Protein AF-H0EIE1-F1 (afdb_monomer_lite)

Organism: Glarea lozoyensis (strain ATCC 74030 / MF5533) (NCBI:txid1104152)

pLDDT: mean 79.5, std 19.17, range [31.27, 96.81]

Secondary structure (DSSP, 8-state):
------------PPP-----------------------PPPPBPPPSS-GGG---PPPP--SSEEETTTTEEESS----TTTTPPPPS----HHHH-BB-GGGGSTTPPBPHHHHTT--S-GGG-SSBBS---TT----TTB-TTSPBPBSS--TT--TT-BSSS---------PPP-TTHHHHHHHHHHTTS------

Radius of gyration: 30.92 Å; chains: 1; bounding box: 109×60×44 Å

Sequence (199 aa):
MSDNETPPQNVEATSTEVALTGGEVAPPAERKMKKIIRKKKRPARPQIDPSMMKSEPPPQTGTIFNIWYNKWSGGDREDKYLSKTAAAGRCNVALDTGYTKADKVPGSYFCLFFARGICPKGQECEYLHRLPGIHDHFNPNIDVFGRDKHSDYRDDMGGVGSFMRQNRTIYVGRIHVTDDIEEVVARHFAEWGQVERSK

InterPro domains:
  IPR000571 Zinc finger, CCCH-type [PS50103] (106-132)
  IPR012677 Nucleotide-binding alpha-beta plait domain superfamily [G3DSA:3.30.70.330] (149-199)
  IPR032297 Torus domain [PF16131] (40-147)
  IPR036855 Zinc finger, CCCH-type superfamily [SSF90229] (109-130)
  IPR039171 Pre-mRNA-splicing factor Cwc2/Slt11 [PTHR14089] (40-197)

Structure (mmCIF, N/CA/C/O backbone):
data_AF-H0EIE1-F1
#
_entry.id   AF-H0EIE1-F1
#
loop_
_atom_site.group_PDB
_atom_site.id
_atom_site.type_symbol
_atom_site.label_atom_id
_atom_site.label_alt_id
_atom_site.label_comp_id
_atom_site.label_asym_id
_atom_site.label_entity_id
_atom_site.label_seq_id
_atom_site.pdbx_PDB_ins_code
_atom_site.Cartn_x
_atom_site.Cartn_y
_atom_site.Cartn_z
_atom_site.occupancy
_atom_site.B_iso_or_equiv
_atom_site.auth_seq_id
_atom_site.auth_comp_id
_atom_site.auth_asym_id
_atom_site.auth_atom_id
_atom_site.pdbx_PDB_model_num
ATOM 1 N N . MET A 1 1 ? -75.290 24.003 -23.944 1.00 40.34 1 MET A N 1
ATOM 2 C CA . MET A 1 1 ? -76.291 23.245 -24.719 1.00 40.34 1 MET A CA 1
ATOM 3 C C . MET A 1 1 ? -75.624 21.935 -25.096 1.00 40.34 1 MET A C 1
ATOM 5 O O . MET A 1 1 ? -74.691 21.984 -25.876 1.00 40.34 1 MET A O 1
ATOM 9 N N . SER A 1 2 ? -75.920 20.768 -24.556 1.00 41.34 2 SER A N 1
ATOM 10 C CA . SER A 1 2 ? -76.814 20.335 -23.488 1.00 41.34 2 SER A CA 1
ATOM 11 C C . SER A 1 2 ? -76.291 18.956 -23.070 1.00 41.34 2 SER A C 1
ATOM 13 O O . SER A 1 2 ? -75.749 18.233 -23.907 1.00 41.34 2 SER A O 1
ATOM 15 N N . ASP A 1 3 ? -76.420 18.639 -21.791 1.00 35.75 3 ASP A N 1
ATOM 16 C CA . ASP A 1 3 ? -76.080 17.354 -21.182 1.00 35.75 3 ASP A CA 1
ATOM 17 C C . ASP A 1 3 ? -76.900 16.185 -21.756 1.00 35.75 3 ASP A C 1
ATOM 19 O O . ASP A 1 3 ? -78.024 16.387 -22.219 1.00 35.75 3 ASP A O 1
ATOM 23 N N . ASN A 1 4 ? -76.370 14.958 -21.658 1.00 39.12 4 ASN A N 1
ATOM 24 C CA . ASN A 1 4 ? -77.206 13.762 -21.505 1.00 39.12 4 ASN A CA 1
ATOM 25 C C . ASN A 1 4 ? -76.471 12.640 -20.726 1.00 39.12 4 ASN A C 1
ATOM 27 O O . ASN A 1 4 ? -75.605 11.954 -21.265 1.00 39.12 4 ASN A O 1
ATOM 31 N N . GLU A 1 5 ? -76.763 12.581 -19.421 1.00 38.25 5 GLU A N 1
ATOM 32 C CA . GLU A 1 5 ? -77.062 11.426 -18.537 1.00 38.25 5 GLU A CA 1
ATOM 33 C C . GLU A 1 5 ? -76.683 9.980 -18.981 1.00 38.25 5 GLU A C 1
ATOM 35 O O . GLU A 1 5 ? -77.112 9.520 -20.032 1.00 38.25 5 GLU A O 1
ATOM 40 N N . THR A 1 6 ? -75.766 9.285 -18.263 1.00 41.25 6 THR A N 1
ATOM 41 C CA . THR A 1 6 ? -75.910 8.247 -17.171 1.00 41.25 6 THR A CA 1
ATOM 42 C C . THR A 1 6 ? -75.768 6.776 -17.667 1.00 41.25 6 THR A C 1
ATOM 44 O O . THR A 1 6 ? -75.891 6.547 -18.863 1.00 41.25 6 THR A O 1
ATOM 47 N N . PRO A 1 7 ? -75.593 5.725 -16.815 1.00 45.44 7 PRO A N 1
ATOM 48 C CA . PRO A 1 7 ? -74.625 5.473 -15.725 1.00 45.44 7 PRO A CA 1
ATOM 49 C C . PRO A 1 7 ? -73.997 4.020 -15.834 1.00 45.44 7 PRO A C 1
ATOM 51 O O . PRO A 1 7 ? -73.698 3.635 -16.957 1.00 45.44 7 PRO A O 1
ATOM 54 N N . PRO A 1 8 ? -73.666 3.221 -14.774 1.00 49.56 8 PRO A N 1
ATOM 55 C CA . PRO A 1 8 ? -72.353 2.559 -14.600 1.00 49.56 8 PRO A CA 1
ATOM 56 C C . PRO A 1 8 ? -72.404 1.000 -14.633 1.00 49.56 8 PRO A C 1
ATOM 58 O O . PRO A 1 8 ? -73.415 0.448 -15.046 1.00 49.56 8 PRO A O 1
ATOM 61 N N . GLN A 1 9 ? -71.370 0.326 -14.073 1.00 31.27 9 GLN A N 1
ATOM 62 C CA . GLN A 1 9 ? -71.249 -1.115 -13.691 1.00 31.27 9 GLN A CA 1
ATOM 63 C C . GLN A 1 9 ? -70.490 -1.999 -14.698 1.00 31.27 9 GLN A C 1
ATOM 65 O O . GLN A 1 9 ? -70.536 -1.751 -15.891 1.00 31.27 9 GLN A O 1
ATOM 70 N N . ASN A 1 10 ? -69.805 -3.087 -14.344 1.00 32.69 10 ASN A N 1
ATOM 71 C CA . ASN A 1 10 ? -69.199 -3.644 -13.128 1.00 32.69 10 ASN A CA 1
ATOM 72 C C . ASN A 1 10 ? -68.333 -4.818 -13.642 1.00 32.69 10 ASN A C 1
ATOM 74 O O . ASN A 1 10 ? -68.614 -5.391 -14.692 1.00 32.69 10 ASN A O 1
ATOM 78 N N . VAL A 1 11 ? -67.276 -5.142 -12.911 1.00 38.34 11 VAL A N 1
ATOM 79 C CA . VAL A 1 11 ? -66.347 -6.254 -13.143 1.00 38.34 11 VAL A CA 1
ATOM 80 C C . VAL A 1 11 ? -67.036 -7.622 -13.207 1.00 38.34 11 VAL A C 1
ATOM 82 O O . VAL A 1 11 ? -67.889 -7.912 -12.374 1.00 38.34 11 VAL A O 1
ATOM 85 N N . GLU A 1 12 ? -66.561 -8.505 -14.091 1.00 32.19 12 GLU A N 1
ATOM 86 C CA . GLU A 1 12 ? -66.686 -9.951 -13.888 1.00 32.19 12 GLU A CA 1
ATOM 87 C C . GLU A 1 12 ? -65.496 -10.710 -14.488 1.00 32.19 12 GLU A C 1
ATOM 89 O O . GLU A 1 12 ? -65.069 -10.488 -15.622 1.00 32.19 12 GLU A O 1
ATOM 94 N N . ALA A 1 13 ? -64.916 -11.560 -13.643 1.00 31.67 13 ALA A N 1
ATOM 95 C CA . ALA A 1 13 ? -63.731 -12.357 -13.884 1.00 31.67 13 ALA A CA 1
ATOM 96 C C . ALA A 1 13 ? -64.104 -13.665 -14.590 1.00 31.67 13 ALA A C 1
ATOM 98 O O . ALA A 1 13 ? -65.028 -14.361 -14.175 1.00 31.67 13 ALA A O 1
ATOM 99 N N . THR A 1 14 ? -63.354 -14.028 -15.629 1.00 32.41 14 THR A N 1
ATOM 100 C CA . THR A 1 14 ? -63.484 -15.329 -16.289 1.00 32.41 14 THR A CA 1
ATOM 101 C C . THR A 1 14 ? -62.720 -16.392 -15.505 1.00 32.41 14 THR A C 1
ATOM 103 O O . THR A 1 14 ? -61.518 -16.280 -15.260 1.00 32.41 14 THR A O 1
ATOM 106 N N . SER A 1 15 ? -63.460 -17.420 -15.111 1.00 36.19 15 SER A N 1
ATOM 107 C CA . SER A 1 15 ? -63.026 -18.665 -14.495 1.00 36.19 15 SER A CA 1
ATOM 108 C C . SER A 1 15 ? -62.298 -19.575 -15.488 1.00 36.19 15 SER A C 1
ATOM 110 O O . SER A 1 15 ? -62.739 -19.759 -16.618 1.00 36.19 15 SER A O 1
ATOM 112 N N . THR A 1 16 ? -61.237 -20.235 -15.025 1.00 34.25 16 THR A N 1
ATOM 113 C CA . THR A 1 16 ? -60.834 -21.548 -15.552 1.00 34.25 16 THR A CA 1
ATOM 114 C C . THR A 1 16 ? -60.253 -22.372 -14.414 1.00 34.25 16 THR A C 1
ATOM 116 O O . THR A 1 16 ? -59.272 -21.992 -13.777 1.00 34.25 16 THR A O 1
ATOM 119 N N . GLU A 1 17 ? -60.930 -23.479 -14.149 1.00 36.59 17 GLU A N 1
ATOM 120 C CA . GLU A 1 17 ? -60.625 -24.496 -13.154 1.00 36.59 17 GLU A CA 1
ATOM 121 C C . GLU A 1 17 ? -59.437 -25.354 -13.612 1.00 36.59 17 GLU A C 1
ATOM 123 O O . GLU A 1 17 ? -59.338 -25.703 -14.789 1.00 36.59 17 GLU A O 1
ATOM 128 N N . VAL A 1 18 ? -58.561 -25.750 -12.683 1.00 37.75 18 VAL A N 1
ATOM 129 C CA . VAL A 1 18 ? -57.625 -26.866 -12.889 1.00 37.75 18 VAL A CA 1
ATOM 130 C C . VAL A 1 18 ? -57.647 -27.770 -11.660 1.00 37.75 18 VAL A C 1
ATOM 132 O O . VAL A 1 18 ? -57.611 -27.317 -10.517 1.00 37.75 18 VAL A O 1
ATOM 135 N N . ALA A 1 19 ? -57.757 -29.060 -11.963 1.00 33.03 19 ALA A N 1
ATOM 136 C CA . ALA A 1 19 ? -58.061 -30.189 -11.104 1.00 33.03 19 ALA A CA 1
ATOM 137 C C . ALA A 1 19 ? -57.124 -30.394 -9.901 1.00 33.03 19 ALA A C 1
ATOM 139 O O . ALA A 1 19 ? -55.901 -30.290 -9.991 1.00 33.03 19 ALA A O 1
ATOM 140 N N . LEU A 1 20 ? -57.741 -30.805 -8.791 1.00 39.28 20 LEU A N 1
ATOM 141 C CA . LEU A 1 20 ? -57.106 -31.369 -7.605 1.00 39.28 20 LEU A CA 1
ATOM 142 C C . LEU A 1 20 ? -56.607 -32.791 -7.904 1.00 39.28 20 LEU A C 1
ATOM 144 O O . LEU A 1 20 ? -57.408 -33.714 -8.044 1.00 39.28 20 LEU A O 1
ATOM 148 N N . THR A 1 21 ? -55.291 -32.991 -7.923 1.00 36.19 21 THR A N 1
ATOM 149 C CA . THR A 1 21 ? -54.682 -34.315 -7.728 1.00 36.19 21 THR A CA 1
ATOM 150 C C . THR A 1 21 ? -53.935 -34.314 -6.403 1.00 36.19 21 THR A C 1
ATOM 152 O O . THR A 1 21 ? -52.969 -33.570 -6.228 1.00 36.19 21 THR A O 1
ATOM 155 N N . GLY A 1 22 ? -54.419 -35.124 -5.460 1.00 45.03 22 GLY A N 1
ATOM 156 C CA . GLY A 1 22 ? -53.818 -35.307 -4.145 1.00 45.03 22 GLY A CA 1
ATOM 157 C C . GLY A 1 22 ? -52.426 -35.925 -4.244 1.00 45.03 22 GLY A C 1
ATOM 158 O O . GLY A 1 22 ? -52.265 -37.026 -4.765 1.00 45.03 22 GLY A O 1
ATOM 159 N N . GLY A 1 23 ? -51.438 -35.206 -3.720 1.00 38.12 23 GLY A N 1
ATOM 160 C CA . GLY A 1 23 ? -50.114 -35.717 -3.390 1.00 38.12 23 GLY A CA 1
ATOM 161 C C . GLY A 1 23 ? -49.851 -35.433 -1.916 1.00 38.12 23 GLY A C 1
ATOM 162 O O . GLY A 1 23 ? -50.017 -34.301 -1.463 1.00 38.12 23 GLY A O 1
ATOM 163 N N . GLU A 1 24 ? -49.506 -36.475 -1.167 1.00 38.22 24 GLU A N 1
ATOM 164 C CA . GLU A 1 24 ? -49.200 -36.424 0.260 1.00 38.22 24 GLU A CA 1
ATOM 165 C C . GLU A 1 24 ? -48.124 -35.369 0.556 1.00 38.22 24 GLU A C 1
ATOM 167 O O . GLU A 1 24 ? -46.998 -35.425 0.057 1.00 38.22 24 GLU A O 1
ATOM 172 N N . VAL A 1 25 ? -48.480 -34.380 1.376 1.00 41.97 25 VAL A N 1
ATOM 173 C CA . VAL A 1 25 ? -47.565 -33.322 1.804 1.00 41.97 25 VAL A CA 1
ATOM 174 C C . VAL A 1 25 ? -46.716 -33.869 2.948 1.00 41.97 25 VAL A C 1
ATOM 176 O O . VAL A 1 25 ? -47.166 -33.953 4.090 1.00 41.97 25 VAL A O 1
ATOM 179 N N . ALA A 1 26 ? -45.474 -34.245 2.641 1.00 55.09 26 ALA A N 1
ATOM 180 C CA . ALA A 1 26 ? -44.456 -34.485 3.657 1.00 55.09 26 ALA A CA 1
ATOM 181 C C . ALA A 1 26 ? -44.292 -33.225 4.538 1.00 55.09 26 ALA A C 1
ATOM 183 O O . ALA A 1 26 ? -44.300 -32.107 4.009 1.00 55.09 26 ALA A O 1
ATOM 184 N N . PRO A 1 27 ? -44.136 -33.361 5.869 1.00 55.69 27 PRO A N 1
ATOM 185 C CA . PRO A 1 27 ? -44.023 -32.208 6.753 1.00 55.69 27 PRO A CA 1
ATOM 186 C C . PRO A 1 27 ? -42.770 -31.390 6.396 1.00 55.69 27 PRO A C 1
ATOM 188 O O . PRO A 1 27 ? -41.726 -31.968 6.072 1.00 55.69 27 PRO A O 1
ATOM 191 N N . PRO A 1 28 ? -42.835 -30.046 6.441 1.00 53.16 28 PRO A N 1
ATOM 192 C CA . PRO A 1 28 ? -41.701 -29.210 6.088 1.00 53.16 28 PRO A CA 1
ATOM 193 C C . PRO A 1 28 ? -40.578 -29.453 7.095 1.00 53.16 28 PRO A C 1
ATOM 195 O O . PRO A 1 28 ? -40.710 -29.159 8.282 1.00 53.16 28 PRO A O 1
ATOM 198 N N . ALA A 1 29 ? -39.461 -30.003 6.615 1.00 59.91 29 ALA A N 1
ATOM 199 C CA . ALA A 1 29 ? -38.258 -30.171 7.412 1.00 59.91 29 ALA A CA 1
ATOM 200 C C . ALA A 1 29 ? -37.835 -28.806 7.976 1.00 59.91 29 ALA A C 1
ATOM 202 O O . ALA A 1 29 ? -37.458 -27.898 7.229 1.00 59.91 29 ALA A O 1
ATOM 203 N N . GLU A 1 30 ? -37.917 -28.662 9.298 1.00 60.66 30 GLU A N 1
ATOM 204 C CA . GLU A 1 30 ? -37.510 -27.462 10.018 1.00 60.66 30 GLU A CA 1
ATOM 205 C C . GLU A 1 30 ? -36.058 -27.123 9.667 1.00 60.66 30 GLU A C 1
ATOM 207 O O . GLU A 1 30 ? -35.102 -27.783 10.091 1.00 60.66 30 GLU A O 1
ATOM 212 N N . ARG A 1 31 ? -35.876 -26.071 8.864 1.00 65.69 31 ARG A N 1
ATOM 213 C CA . ARG A 1 31 ? -34.558 -25.516 8.567 1.00 65.69 31 ARG A CA 1
ATOM 214 C C . ARG A 1 31 ? -34.008 -24.937 9.861 1.00 65.69 31 ARG A C 1
ATOM 216 O O . ARG A 1 31 ? -34.288 -23.794 10.212 1.00 65.69 31 ARG A O 1
ATOM 223 N N . LYS A 1 32 ? -33.211 -25.731 10.577 1.00 55.47 32 LYS A N 1
ATOM 224 C CA . LYS A 1 32 ? -32.463 -25.289 11.757 1.00 55.47 32 LYS A CA 1
ATOM 225 C C . LYS A 1 32 ? -31.515 -24.170 11.331 1.00 55.47 32 LYS A C 1
ATOM 227 O O . LYS A 1 32 ? -30.402 -24.422 10.869 1.00 55.47 32 LYS A O 1
ATOM 232 N N . MET A 1 33 ? -31.967 -22.925 11.473 1.00 62.31 33 MET A N 1
ATOM 233 C CA . MET A 1 33 ? -31.140 -21.736 11.322 1.00 62.31 33 MET A CA 1
ATOM 234 C C . MET A 1 33 ? -30.103 -21.769 12.442 1.00 62.31 33 MET A C 1
ATOM 236 O O . MET A 1 33 ? -30.347 -21.315 13.560 1.00 62.31 33 MET A O 1
ATOM 240 N N . LYS A 1 34 ? -28.939 -22.365 12.169 1.00 62.34 34 LYS A N 1
ATOM 241 C CA . LYS A 1 34 ? -27.787 -22.271 13.063 1.00 62.34 34 LYS A CA 1
ATOM 242 C C . LYS A 1 34 ? -27.476 -20.784 13.188 1.00 62.34 34 LYS A C 1
ATOM 244 O O . LYS A 1 34 ? -27.056 -20.164 12.213 1.00 62.34 34 LYS A O 1
ATOM 249 N N . LYS A 1 35 ? -27.731 -20.200 14.365 1.00 52.22 35 LYS A N 1
ATOM 250 C CA . LYS A 1 35 ? -27.332 -18.823 14.669 1.00 52.22 35 LYS A CA 1
ATOM 251 C C . LYS A 1 35 ? -25.846 -18.712 14.345 1.00 52.22 35 LYS A C 1
ATOM 253 O O . LYS A 1 35 ? -25.025 -19.363 14.988 1.00 52.22 35 LYS A O 1
ATOM 258 N N . ILE A 1 36 ? -25.512 -17.930 13.321 1.00 63.28 36 ILE A N 1
ATOM 259 C CA . ILE A 1 36 ? -24.128 -17.629 12.970 1.00 63.28 36 ILE A CA 1
ATOM 260 C C . ILE A 1 36 ? -23.603 -16.769 14.116 1.00 63.28 36 ILE A C 1
ATOM 262 O O . ILE A 1 36 ? -23.827 -15.561 14.166 1.00 63.28 36 ILE A O 1
ATOM 266 N N . ILE A 1 37 ? -22.963 -17.411 15.092 1.00 56.91 37 ILE A N 1
ATOM 267 C CA . ILE A 1 37 ? -22.250 -16.718 16.156 1.00 56.91 37 ILE A CA 1
ATOM 268 C C . ILE A 1 37 ? -21.122 -15.964 15.455 1.00 56.91 37 ILE A C 1
ATOM 270 O O . ILE A 1 37 ? -20.124 -16.559 15.045 1.00 56.91 37 ILE A O 1
ATOM 274 N N . ARG A 1 38 ? -21.297 -14.650 15.265 1.00 61.81 38 ARG A N 1
ATOM 275 C CA . ARG A 1 38 ? -20.224 -13.764 14.808 1.00 61.81 38 ARG A CA 1
ATOM 276 C C . ARG A 1 38 ? -19.087 -13.897 15.816 1.00 61.81 38 ARG A C 1
ATOM 278 O O . ARG A 1 38 ? -19.181 -13.363 16.921 1.00 61.81 38 ARG A O 1
ATOM 285 N N . LYS A 1 39 ? -18.033 -14.642 15.455 1.00 60.97 39 LYS A N 1
ATOM 286 C CA . LYS A 1 39 ? -16.786 -14.696 16.227 1.00 60.97 39 LYS A CA 1
ATOM 287 C C . LYS A 1 39 ? -16.391 -13.254 16.532 1.00 60.97 39 LYS A C 1
ATOM 289 O O . LYS A 1 39 ? -16.230 -12.455 15.607 1.00 60.97 39 LYS A O 1
ATOM 294 N N . LYS A 1 40 ? -16.282 -12.916 17.821 1.00 63.22 40 LYS A N 1
ATOM 295 C CA . LYS A 1 40 ? -15.735 -11.624 18.243 1.00 63.22 40 LYS A CA 1
ATOM 296 C C . LYS A 1 40 ? -14.390 -11.467 17.539 1.00 63.22 40 LYS A C 1
ATOM 298 O O . LYS A 1 40 ? -13.567 -12.383 17.587 1.00 63.22 40 LYS A O 1
ATOM 303 N N . LYS A 1 41 ? -14.210 -10.358 16.818 1.00 78.25 41 LYS A N 1
ATOM 304 C CA . LYS A 1 41 ? -12.942 -10.084 16.141 1.00 78.25 41 LYS A CA 1
ATOM 305 C C . LYS A 1 41 ? -11.852 -10.087 17.211 1.00 78.25 41 LYS A C 1
ATOM 307 O O . LYS A 1 41 ? -12.004 -9.439 18.241 1.00 78.25 41 LYS A O 1
ATOM 312 N N . ARG A 1 42 ? -10.793 -10.856 16.985 1.00 91.50 42 ARG A N 1
ATOM 313 C CA . ARG A 1 42 ? -9.596 -10.830 17.831 1.00 91.50 42 ARG A CA 1
ATOM 314 C C . ARG A 1 42 ? -8.847 -9.502 17.628 1.00 91.50 42 ARG A C 1
ATOM 316 O O . ARG A 1 42 ? -8.996 -8.900 16.556 1.00 91.50 42 ARG A O 1
ATOM 323 N N . PRO A 1 43 ? -8.064 -9.042 18.612 1.00 94.31 43 PRO A N 1
ATOM 324 C CA . PRO A 1 43 ? -7.201 -7.881 18.430 1.00 94.31 43 PRO A CA 1
ATOM 325 C C . PRO A 1 43 ? -6.146 -8.153 17.360 1.00 94.31 43 PRO A C 1
ATOM 327 O O . PRO A 1 43 ? -5.731 -9.299 17.170 1.00 94.31 43 PRO A O 1
ATOM 330 N N . ALA A 1 44 ? -5.714 -7.108 16.657 1.00 95.06 44 ALA A N 1
ATOM 331 C CA . ALA A 1 44 ? -4.571 -7.223 15.761 1.00 95.06 44 ALA A CA 1
ATOM 332 C C . ALA A 1 44 ? -3.291 -7.431 16.585 1.00 95.06 44 ALA A C 1
ATOM 334 O O . ALA A 1 44 ? -3.017 -6.677 17.522 1.00 95.06 44 ALA A O 1
ATOM 335 N N . ARG A 1 45 ? -2.493 -8.443 16.242 1.00 93.56 45 ARG A N 1
ATOM 336 C CA . ARG A 1 45 ? -1.199 -8.664 16.903 1.00 93.56 45 ARG A CA 1
ATOM 337 C C . ARG A 1 45 ? -0.152 -7.654 16.411 1.00 93.56 45 ARG A C 1
ATOM 339 O O . ARG A 1 45 ? -0.185 -7.271 15.239 1.00 93.56 45 ARG A O 1
ATOM 346 N N . PRO A 1 46 ? 0.805 -7.249 17.258 1.00 93.69 46 PRO A N 1
ATOM 347 C CA . PRO A 1 46 ? 2.068 -6.681 16.796 1.00 93.69 46 PRO A CA 1
ATOM 348 C C . PRO A 1 46 ? 2.794 -7.677 15.874 1.00 93.69 46 PRO A C 1
ATOM 350 O O . PRO A 1 46 ? 2.872 -8.873 16.180 1.00 93.69 46 PRO A O 1
ATOM 353 N N . GLN A 1 47 ? 3.276 -7.209 14.721 1.00 92.81 47 GLN A N 1
ATOM 354 C CA . GLN A 1 47 ? 3.998 -8.045 13.750 1.00 92.81 47 GLN A CA 1
ATOM 355 C C . GLN A 1 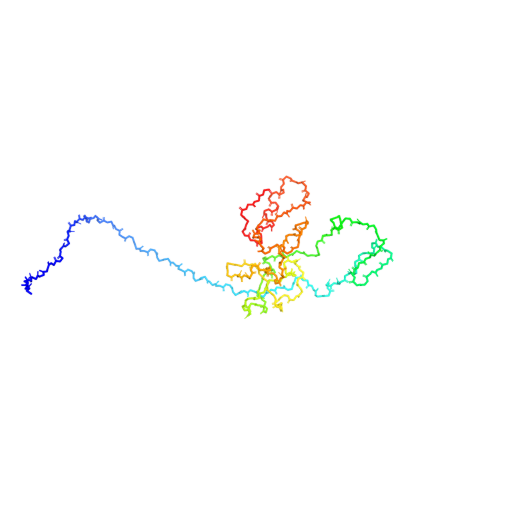47 ? 5.486 -8.127 14.084 1.00 92.81 47 GLN A C 1
ATOM 357 O O . GLN A 1 47 ? 6.077 -9.200 14.004 1.00 92.81 47 GLN A O 1
ATOM 362 N N . ILE A 1 48 ? 6.060 -7.002 14.505 1.00 91.25 48 ILE A N 1
ATOM 363 C CA . ILE A 1 48 ? 7.447 -6.888 14.952 1.00 91.25 48 ILE A CA 1
ATOM 364 C C . ILE A 1 48 ? 7.494 -6.223 16.322 1.00 91.25 48 ILE A C 1
ATOM 366 O O . ILE A 1 48 ? 6.581 -5.483 16.694 1.00 91.25 48 ILE A O 1
ATOM 370 N N . ASP A 1 49 ? 8.579 -6.462 17.045 1.00 87.81 49 ASP A N 1
ATOM 371 C CA . ASP A 1 49 ? 8.879 -5.714 18.259 1.00 87.81 49 ASP A CA 1
ATOM 372 C C . ASP A 1 49 ? 9.340 -4.289 17.883 1.00 87.81 49 ASP A C 1
ATOM 374 O O . ASP A 1 49 ? 10.126 -4.149 16.937 1.00 87.81 49 ASP A O 1
ATOM 378 N N . PRO A 1 50 ? 8.898 -3.215 18.571 1.00 85.00 50 PRO A N 1
ATOM 379 C CA . PRO A 1 50 ? 9.303 -1.847 18.240 1.00 85.00 50 PRO A CA 1
ATOM 380 C C . PRO A 1 50 ? 10.825 -1.646 18.240 1.00 85.00 50 PRO A C 1
ATOM 382 O O . PRO A 1 50 ? 11.338 -0.834 17.475 1.00 85.00 50 PRO A O 1
ATOM 385 N N . SER A 1 51 ? 11.550 -2.414 19.059 1.00 82.88 51 SER A N 1
ATOM 386 C CA . SER A 1 51 ? 13.013 -2.369 19.176 1.00 82.88 51 SER A CA 1
ATOM 387 C C . SER A 1 51 ? 13.753 -2.812 17.902 1.00 82.88 51 SER A C 1
ATOM 389 O O . SER A 1 51 ? 14.885 -2.392 17.654 1.00 82.88 51 SER A O 1
ATOM 391 N N . MET A 1 52 ? 13.110 -3.639 17.072 1.00 78.69 52 MET A N 1
ATOM 392 C CA . MET A 1 52 ? 13.671 -4.157 15.821 1.00 78.69 52 MET A CA 1
ATOM 393 C C . MET A 1 52 ? 13.505 -3.181 14.652 1.00 78.69 52 MET A C 1
ATOM 395 O O . MET A 1 52 ? 14.134 -3.355 13.610 1.00 78.69 52 MET A O 1
ATOM 399 N N . MET A 1 53 ? 12.694 -2.131 14.809 1.00 72.25 53 MET A N 1
ATOM 400 C CA . MET A 1 53 ? 12.505 -1.106 13.787 1.00 72.25 53 MET A CA 1
ATOM 401 C C . MET A 1 53 ? 13.660 -0.097 13.835 1.00 72.25 53 MET A C 1
ATOM 403 O O . MET A 1 53 ? 13.523 1.014 14.343 1.00 72.25 53 MET A O 1
ATOM 407 N N . LYS A 1 54 ? 14.825 -0.488 13.314 1.00 68.69 54 LYS A N 1
ATOM 408 C CA . LYS A 1 54 ? 15.977 0.408 13.176 1.00 68.69 54 LYS A CA 1
ATOM 409 C C . LYS A 1 54 ? 15.922 1.114 11.826 1.00 68.69 54 LYS A C 1
ATOM 411 O O . LYS A 1 54 ? 15.770 0.478 10.785 1.00 68.69 54 LYS A O 1
ATOM 416 N N . SER A 1 55 ? 16.064 2.437 11.838 1.00 66.62 55 SER A N 1
ATOM 417 C CA . SER A 1 55 ? 16.385 3.199 10.634 1.00 66.62 55 SER A CA 1
ATOM 418 C C . SER A 1 55 ? 17.871 3.008 10.342 1.00 66.62 55 SER A C 1
ATOM 420 O O . SER A 1 55 ? 18.710 3.759 10.841 1.00 66.62 55 SER A O 1
ATOM 422 N N . GLU A 1 56 ? 18.217 1.964 9.598 1.00 68.38 56 GLU A N 1
ATOM 423 C CA . GLU A 1 56 ? 19.593 1.825 9.132 1.00 68.38 56 GLU A CA 1
ATOM 424 C C . GLU A 1 56 ? 19.893 2.949 8.128 1.00 68.38 56 GLU A C 1
ATOM 426 O O . GLU A 1 56 ? 19.079 3.202 7.228 1.00 68.38 56 GLU A O 1
ATOM 431 N N . PRO A 1 57 ? 21.013 3.679 8.291 1.00 70.00 57 PRO A N 1
ATOM 432 C CA . PRO A 1 57 ? 21.425 4.654 7.296 1.00 70.00 57 PRO A CA 1
ATOM 433 C C . PRO A 1 57 ? 21.642 3.940 5.955 1.00 70.00 57 PRO A C 1
ATOM 435 O O . PRO A 1 57 ? 22.059 2.778 5.936 1.00 70.00 57 PRO A O 1
ATOM 438 N N . PRO A 1 58 ? 21.349 4.603 4.822 1.00 70.69 58 PRO A N 1
ATOM 439 C CA . PRO A 1 58 ? 21.517 3.980 3.519 1.00 70.69 58 PRO A CA 1
ATOM 440 C C . PRO A 1 58 ? 22.978 3.538 3.336 1.00 70.69 58 PRO A C 1
ATOM 442 O O . PRO A 1 58 ? 23.885 4.256 3.780 1.00 70.69 58 PRO A O 1
ATOM 445 N N . PRO A 1 59 ? 23.215 2.388 2.675 1.00 75.88 59 PRO A N 1
ATOM 446 C CA . PRO A 1 59 ? 24.561 1.869 2.470 1.00 75.88 59 PRO A CA 1
ATOM 447 C C . PRO A 1 59 ? 25.439 2.931 1.807 1.00 75.88 59 PRO A C 1
ATOM 449 O O . PRO A 1 59 ? 24.965 3.707 0.972 1.00 75.88 59 PRO A O 1
ATOM 452 N N . GLN A 1 60 ? 26.712 2.984 2.203 1.00 77.81 60 GLN A N 1
ATOM 453 C CA . GLN A 1 60 ? 27.667 3.944 1.663 1.00 77.81 60 GLN A CA 1
ATOM 454 C C . GLN A 1 60 ? 27.987 3.607 0.208 1.00 77.81 60 GLN A C 1
ATOM 456 O O . GLN A 1 60 ? 28.878 2.816 -0.077 1.00 77.81 60 GLN A O 1
ATOM 461 N N . THR A 1 61 ? 27.232 4.203 -0.715 1.00 76.69 61 THR A N 1
ATOM 462 C CA . THR A 1 61 ? 27.437 4.027 -2.159 1.00 76.69 61 THR A CA 1
ATOM 463 C C . THR A 1 61 ? 28.352 5.088 -2.762 1.00 76.69 61 THR A C 1
ATOM 465 O O . THR A 1 61 ? 28.775 4.927 -3.897 1.00 76.69 61 THR A O 1
ATOM 468 N N . GLY A 1 62 ? 28.661 6.167 -2.035 1.00 79.12 62 GLY A N 1
ATOM 469 C CA . GLY A 1 62 ? 29.460 7.290 -2.530 1.00 79.12 62 GLY A CA 1
ATOM 470 C C . GLY A 1 62 ? 30.375 7.901 -1.472 1.00 79.12 62 GLY A C 1
ATOM 471 O O . GLY A 1 62 ? 30.504 7.396 -0.357 1.00 79.12 62 GLY A O 1
ATOM 472 N N . THR A 1 63 ? 31.022 9.005 -1.833 1.00 82.62 63 THR A N 1
ATOM 473 C CA . THR A 1 63 ? 32.058 9.647 -1.011 1.00 82.62 63 THR A CA 1
ATOM 474 C C . THR A 1 63 ? 31.496 10.686 -0.048 1.00 82.62 63 THR A C 1
ATOM 476 O O . THR A 1 63 ? 31.999 10.823 1.063 1.00 82.62 63 THR A O 1
ATOM 479 N N . ILE A 1 64 ? 30.438 11.403 -0.444 1.00 84.31 64 ILE A N 1
ATOM 480 C CA . ILE A 1 64 ? 29.855 12.495 0.347 1.00 84.31 64 ILE A CA 1
ATOM 481 C C . ILE A 1 64 ? 28.390 12.189 0.636 1.00 84.31 64 ILE A C 1
ATOM 483 O O . ILE A 1 64 ? 27.596 12.030 -0.287 1.00 84.31 64 ILE A O 1
ATOM 487 N N . PHE A 1 65 ? 28.003 12.152 1.909 1.00 83.44 65 PHE A N 1
ATOM 488 C CA . PHE A 1 65 ? 26.605 11.977 2.289 1.00 83.44 65 PHE A CA 1
ATOM 489 C C . PHE A 1 65 ? 25.845 13.308 2.235 1.00 83.44 65 PHE A C 1
ATOM 491 O O . PHE A 1 65 ? 26.164 14.259 2.946 1.00 83.44 65 PHE A O 1
ATOM 498 N N . ASN A 1 66 ? 24.818 13.379 1.391 1.00 84.19 66 ASN A N 1
ATOM 499 C CA . ASN A 1 66 ? 23.931 14.526 1.287 1.00 84.19 66 ASN A CA 1
ATOM 500 C C . ASN A 1 66 ? 22.748 14.370 2.254 1.00 84.19 66 ASN A C 1
ATOM 502 O O . ASN A 1 66 ? 21.825 13.592 2.002 1.00 84.19 66 ASN A O 1
ATOM 506 N N . ILE A 1 67 ? 22.774 15.145 3.340 1.00 84.62 67 ILE A N 1
ATOM 507 C CA . ILE A 1 67 ? 21.780 15.100 4.424 1.00 84.62 67 ILE A CA 1
ATOM 508 C C . ILE A 1 67 ? 20.382 15.511 3.931 1.00 84.62 67 ILE A C 1
ATOM 510 O O . ILE A 1 67 ? 19.397 14.885 4.309 1.00 84.62 67 ILE A O 1
ATOM 514 N N . TRP A 1 68 ? 20.279 16.503 3.038 1.00 82.75 68 TRP A N 1
ATOM 515 C CA . TRP A 1 68 ? 18.990 17.008 2.539 1.00 82.75 68 TRP A CA 1
ATOM 516 C C . TRP A 1 68 ? 18.232 15.986 1.695 1.00 82.75 68 TRP A C 1
ATOM 518 O O . TRP A 1 68 ? 17.011 15.883 1.784 1.00 82.75 68 TRP A O 1
ATOM 528 N N . TYR A 1 69 ? 18.956 15.212 0.888 1.00 77.50 69 TYR A N 1
ATOM 529 C CA . TYR A 1 69 ? 18.361 14.181 0.035 1.00 77.50 69 TYR A CA 1
ATOM 530 C C . TYR A 1 69 ? 18.470 12.773 0.627 1.00 77.50 69 TYR A C 1
ATOM 532 O O . TYR A 1 69 ? 18.037 11.819 -0.020 1.00 77.50 69 TYR A O 1
ATOM 540 N N . ASN A 1 70 ? 19.042 12.646 1.831 1.00 80.56 70 ASN A N 1
ATOM 541 C CA . ASN A 1 70 ? 19.337 11.389 2.518 1.00 80.56 70 ASN A CA 1
ATOM 542 C C . ASN A 1 70 ? 20.001 10.355 1.583 1.00 80.56 70 ASN A C 1
ATOM 544 O O . ASN A 1 70 ? 19.570 9.203 1.492 1.00 80.56 70 ASN A O 1
ATOM 548 N N . LYS A 1 71 ? 20.999 10.801 0.809 1.00 79.25 71 LYS A N 1
ATOM 549 C CA . LYS A 1 71 ? 21.647 10.021 -0.258 1.00 79.25 71 LYS A CA 1
ATOM 550 C C . LYS A 1 71 ? 23.135 10.312 -0.349 1.00 79.25 71 LYS A C 1
ATOM 552 O O . LYS A 1 71 ? 23.566 11.434 -0.117 1.00 79.25 71 LYS A O 1
ATOM 557 N N . TRP A 1 72 ? 23.904 9.317 -0.773 1.00 80.94 72 TRP A N 1
ATOM 558 C CA . TRP A 1 72 ? 25.317 9.486 -1.093 1.00 80.94 72 TRP A CA 1
ATOM 559 C C . TRP A 1 72 ? 25.510 10.095 -2.489 1.00 80.94 72 TRP A C 1
ATOM 561 O O . TRP A 1 72 ? 24.862 9.691 -3.454 1.00 80.94 72 TRP A O 1
ATOM 571 N N . SER A 1 73 ? 26.412 11.068 -2.578 1.00 80.31 73 SER A N 1
ATOM 572 C CA . SER A 1 73 ? 26.884 11.724 -3.798 1.00 80.31 73 SER A CA 1
ATOM 573 C C . SER A 1 73 ? 28.226 11.133 -4.235 1.00 80.31 73 SER A C 1
ATOM 575 O O . SER A 1 73 ? 29.038 10.739 -3.396 1.00 80.31 73 SER A O 1
ATOM 577 N N . GLY A 1 74 ? 28.482 11.118 -5.547 1.00 73.12 74 GLY A N 1
ATOM 578 C CA . GLY A 1 74 ? 29.771 10.687 -6.112 1.00 73.12 74 GLY A CA 1
ATOM 579 C C . GLY A 1 74 ? 30.009 9.173 -6.096 1.00 73.12 74 GLY A C 1
ATOM 580 O O . GLY A 1 74 ? 31.156 8.746 -6.156 1.00 73.12 74 GLY A O 1
ATOM 581 N N . GLY A 1 75 ? 28.941 8.385 -5.962 1.00 70.19 75 GLY A N 1
ATOM 582 C CA . GLY A 1 75 ? 28.952 6.926 -6.063 1.00 70.19 75 GLY A CA 1
ATOM 583 C C . GLY A 1 75 ? 28.629 6.408 -7.460 1.00 70.19 75 GLY A C 1
ATOM 584 O O . GLY A 1 75 ? 28.138 7.174 -8.294 1.00 70.19 75 GLY A O 1
ATOM 585 N N . ASP A 1 76 ? 28.852 5.109 -7.686 1.00 60.97 76 ASP A N 1
ATOM 586 C CA . ASP A 1 76 ? 28.404 4.448 -8.913 1.00 60.97 76 ASP A CA 1
ATOM 587 C C . ASP A 1 76 ? 26.876 4.553 -9.028 1.00 60.97 76 ASP A C 1
ATOM 589 O O . ASP A 1 76 ? 26.146 4.485 -8.028 1.00 60.97 76 ASP A O 1
ATOM 593 N N . ARG A 1 77 ? 26.378 4.782 -10.245 1.00 63.44 77 ARG A N 1
ATOM 594 C CA . ARG A 1 77 ? 24.944 4.946 -10.511 1.00 63.44 77 ARG A CA 1
ATOM 595 C C . ARG A 1 77 ? 24.314 3.561 -10.602 1.00 63.44 77 ARG A C 1
ATOM 597 O O . ARG A 1 77 ? 23.748 3.202 -11.628 1.00 63.44 77 ARG A O 1
ATOM 604 N N . GLU A 1 78 ? 24.433 2.802 -9.516 1.00 60.75 78 GLU A N 1
ATOM 605 C CA . GLU A 1 78 ? 23.818 1.492 -9.374 1.00 60.75 78 GLU A CA 1
ATOM 606 C C . GLU A 1 78 ? 22.338 1.613 -9.710 1.00 60.75 78 GLU A C 1
ATOM 608 O O . GLU A 1 78 ? 21.617 2.491 -9.210 1.00 60.75 78 GLU A O 1
ATOM 613 N N . ASP A 1 79 ? 21.896 0.756 -10.623 1.00 62.09 79 ASP A N 1
ATOM 614 C CA . ASP A 1 79 ? 20.524 0.782 -11.074 1.00 62.09 79 ASP A CA 1
ATOM 615 C C . ASP A 1 79 ? 19.644 0.492 -9.852 1.00 62.09 79 ASP A C 1
ATOM 617 O O . ASP A 1 79 ? 19.743 -0.568 -9.231 1.00 62.09 79 ASP A O 1
ATOM 621 N N . LYS A 1 80 ? 18.763 1.431 -9.481 1.00 64.56 80 LYS A N 1
ATOM 622 C CA . LYS A 1 80 ? 17.859 1.346 -8.305 1.00 64.56 80 LYS A CA 1
ATOM 623 C C . LYS A 1 80 ? 17.089 0.019 -8.253 1.00 64.56 80 LYS A C 1
ATOM 625 O O . LYS A 1 80 ? 16.568 -0.420 -7.228 1.00 64.56 80 LYS A O 1
ATOM 630 N N . TYR A 1 81 ? 16.967 -0.579 -9.419 1.00 62.44 81 TYR A N 1
ATOM 631 C CA . TYR A 1 81 ? 16.400 -1.865 -9.686 1.00 62.44 81 TYR A CA 1
ATOM 632 C C . TYR A 1 81 ? 17.261 -3.053 -9.246 1.00 62.44 81 TYR A C 1
ATOM 634 O O . TYR A 1 81 ? 16.688 -4.003 -8.718 1.00 62.44 81 TYR A O 1
ATOM 642 N N . LEU A 1 82 ? 18.567 -3.036 -9.476 1.00 66.44 82 LEU A N 1
ATOM 643 C CA . LEU A 1 82 ? 19.495 -4.094 -9.073 1.00 66.44 82 LEU A CA 1
ATOM 644 C C . LEU A 1 82 ? 19.724 -4.092 -7.553 1.00 66.44 82 LEU A C 1
ATOM 646 O O . LEU A 1 82 ? 19.878 -5.150 -6.956 1.00 66.44 82 LEU A O 1
ATOM 650 N N . SER A 1 83 ? 19.605 -2.935 -6.898 1.00 71.12 83 SER A N 1
ATOM 651 C CA . SER A 1 83 ? 19.829 -2.784 -5.450 1.00 71.12 83 SER A CA 1
ATOM 652 C C . SER A 1 83 ? 18.631 -3.160 -4.554 1.00 71.12 83 SER A C 1
ATOM 654 O O . SER A 1 83 ? 18.522 -2.669 -3.429 1.00 71.12 83 SER A O 1
ATOM 656 N N . LYS A 1 84 ? 17.681 -3.981 -5.026 1.00 78.31 84 LYS A N 1
ATOM 657 C CA . LYS A 1 84 ? 16.526 -4.397 -4.208 1.00 78.31 84 LYS A CA 1
ATOM 658 C C . LYS A 1 84 ? 16.908 -5.557 -3.288 1.00 78.31 84 LYS A C 1
ATOM 660 O O . LYS A 1 84 ? 17.305 -6.615 -3.760 1.00 78.31 84 LYS A O 1
ATOM 665 N N . THR A 1 85 ? 16.712 -5.378 -1.987 1.00 82.88 85 THR A N 1
ATOM 666 C CA . THR A 1 85 ? 16.882 -6.430 -0.977 1.00 82.88 85 THR A CA 1
ATOM 667 C C . THR A 1 85 ? 15.548 -7.088 -0.626 1.00 82.88 85 THR A C 1
ATOM 669 O O . THR A 1 85 ? 14.472 -6.527 -0.863 1.00 82.88 85 THR A O 1
ATOM 672 N N . ALA A 1 86 ? 15.611 -8.302 -0.073 1.00 86.06 86 ALA A N 1
ATOM 673 C CA . ALA A 1 86 ? 14.432 -8.977 0.454 1.00 86.06 86 ALA A CA 1
ATOM 674 C C . ALA A 1 86 ? 13.784 -8.140 1.571 1.00 86.06 86 ALA A C 1
ATOM 676 O O . ALA A 1 86 ? 14.466 -7.469 2.346 1.00 86.06 86 ALA A O 1
ATOM 677 N N . ALA A 1 87 ? 12.453 -8.172 1.646 1.00 87.25 87 ALA A N 1
ATOM 678 C CA . ALA A 1 87 ? 11.724 -7.455 2.683 1.00 87.25 87 ALA A CA 1
ATOM 679 C C . ALA A 1 87 ? 12.022 -8.044 4.072 1.00 87.25 87 ALA A C 1
ATOM 681 O O . ALA A 1 87 ? 12.140 -9.257 4.224 1.00 87.25 87 ALA A O 1
ATOM 682 N N . ALA A 1 88 ? 12.074 -7.186 5.093 1.00 86.94 88 ALA A N 1
ATOM 683 C CA . ALA A 1 88 ? 12.332 -7.599 6.475 1.00 86.94 88 ALA A CA 1
ATOM 684 C C . ALA A 1 88 ? 11.211 -8.466 7.084 1.00 86.94 88 ALA A C 1
ATOM 686 O O . ALA A 1 88 ? 11.447 -9.202 8.037 1.00 86.94 88 ALA A O 1
ATOM 687 N N . GLY A 1 89 ? 9.989 -8.378 6.552 1.00 88.44 89 GLY A N 1
ATOM 688 C CA . GLY A 1 89 ? 8.835 -9.133 7.032 1.00 88.44 89 GLY A CA 1
ATOM 689 C C . GLY A 1 89 ? 7.811 -9.393 5.930 1.00 88.44 89 GLY A C 1
ATOM 690 O O . GLY A 1 89 ? 7.837 -8.763 4.871 1.00 88.44 89 GLY A O 1
ATOM 691 N N . ARG A 1 90 ? 6.900 -10.337 6.194 1.00 92.06 90 ARG A N 1
ATOM 692 C CA . ARG A 1 90 ? 5.738 -10.655 5.353 1.00 92.06 90 ARG A CA 1
ATOM 693 C C . ARG A 1 90 ? 4.492 -10.676 6.230 1.00 92.06 90 ARG A C 1
ATOM 695 O O . ARG A 1 90 ? 4.470 -11.353 7.252 1.00 92.06 90 ARG A O 1
ATOM 702 N N . CYS A 1 91 ? 3.450 -9.964 5.809 1.00 93.81 91 CYS A N 1
ATOM 703 C CA . CYS A 1 91 ? 2.161 -9.986 6.491 1.00 93.81 91 CYS A CA 1
ATOM 704 C C . CYS A 1 91 ? 1.497 -11.354 6.330 1.00 93.81 91 CYS A C 1
ATOM 706 O O . CYS A 1 91 ? 1.316 -11.821 5.204 1.00 93.81 91 CYS A O 1
ATOM 708 N N . ASN A 1 92 ? 1.083 -11.966 7.438 1.00 93.56 92 ASN A N 1
ATOM 709 C CA . ASN A 1 92 ? 0.221 -13.138 7.415 1.00 93.56 92 ASN A CA 1
ATOM 710 C C . ASN A 1 92 ? -1.208 -12.698 7.732 1.00 93.56 92 ASN A C 1
ATOM 712 O O . ASN A 1 92 ? -1.576 -12.529 8.894 1.00 93.56 92 ASN A O 1
ATOM 716 N N . VAL A 1 93 ? -2.035 -12.537 6.698 1.00 92.31 93 VAL A N 1
ATOM 717 C CA . VAL A 1 93 ? -3.407 -12.024 6.833 1.00 92.31 93 VAL A CA 1
ATOM 718 C C . VAL A 1 93 ? -4.222 -12.849 7.839 1.00 92.31 93 VAL A C 1
ATOM 720 O O . VAL A 1 93 ? -4.958 -12.284 8.651 1.00 92.31 93 VAL A O 1
ATOM 723 N N . ALA A 1 94 ? -4.051 -14.173 7.856 1.00 90.94 94 ALA A N 1
ATOM 724 C CA . ALA A 1 94 ? -4.791 -15.078 8.729 1.00 90.94 94 ALA A CA 1
ATOM 725 C C . ALA A 1 94 ? -4.388 -14.993 10.207 1.00 90.94 94 ALA A C 1
ATOM 727 O O . ALA A 1 94 ? -5.156 -15.441 11.060 1.00 90.94 94 ALA A O 1
ATOM 728 N N . LEU A 1 95 ? -3.240 -14.406 10.553 1.00 91.44 95 LEU A N 1
ATOM 729 C CA . LEU A 1 95 ? -2.781 -14.232 11.940 1.00 91.44 95 LEU A CA 1
ATOM 730 C C . LEU A 1 95 ? -2.776 -12.767 12.379 1.00 91.44 95 LEU A C 1
ATOM 732 O O . LEU A 1 95 ? -3.168 -12.471 13.506 1.00 91.44 95 LEU A O 1
ATOM 736 N N . ASP A 1 96 ? -2.388 -11.867 11.483 1.00 93.31 96 ASP A N 1
ATOM 737 C CA . ASP A 1 96 ? -2.142 -10.459 11.785 1.00 93.31 96 ASP A CA 1
ATOM 738 C C . ASP A 1 96 ? -3.419 -9.616 11.731 1.00 93.31 96 ASP A C 1
ATOM 740 O O . ASP A 1 96 ? -3.504 -8.573 12.383 1.00 93.31 96 ASP A O 1
ATOM 744 N N . THR A 1 97 ? -4.436 -10.081 10.996 1.00 94.50 97 THR A N 1
ATOM 745 C CA . THR A 1 97 ? -5.728 -9.394 10.918 1.00 94.50 97 THR A CA 1
ATOM 746 C C . THR A 1 97 ? -6.438 -9.406 12.266 1.00 94.50 97 THR A C 1
ATOM 748 O O . THR A 1 97 ? -6.634 -10.467 12.878 1.00 94.50 97 THR A O 1
ATOM 751 N N . GLY A 1 98 ? -6.921 -8.236 12.671 1.00 94.38 98 GLY A N 1
ATOM 752 C CA . GLY A 1 98 ? -7.710 -8.046 13.878 1.00 94.38 98 GLY A CA 1
ATOM 753 C C . GLY A 1 98 ? -8.232 -6.619 13.993 1.00 94.38 98 GLY A C 1
ATOM 754 O O . GLY A 1 98 ? -8.031 -5.803 13.096 1.00 94.38 98 GLY A O 1
ATOM 755 N N . TYR A 1 99 ? -8.937 -6.324 15.084 1.00 94.62 99 TYR A N 1
ATOM 756 C CA . TYR A 1 99 ? -9.400 -4.958 15.324 1.00 94.62 99 TYR A CA 1
ATOM 757 C C . TYR A 1 99 ? -8.260 -4.064 15.834 1.00 94.62 99 TYR A C 1
ATOM 759 O O . TYR A 1 99 ? -7.371 -4.528 16.558 1.00 94.62 99 TYR A O 1
ATOM 767 N N . THR A 1 100 ? -8.316 -2.782 15.481 1.00 96.38 100 THR A N 1
ATOM 768 C CA . THR A 1 100 ? -7.390 -1.732 15.929 1.00 96.38 100 THR A CA 1
ATOM 769 C C . THR A 1 100 ? -8.149 -0.527 16.503 1.00 96.38 100 THR A C 1
ATOM 771 O O . THR A 1 100 ? -9.378 -0.554 16.618 1.00 96.38 100 THR A O 1
ATOM 774 N N . LYS A 1 101 ? -7.451 0.554 16.889 1.00 95.25 101 LYS A N 1
ATOM 775 C CA . LYS A 1 101 ? -8.105 1.815 17.299 1.00 95.25 101 LYS A CA 1
ATOM 776 C C . LYS A 1 101 ? -8.897 2.440 16.145 1.00 95.25 101 LYS A C 1
ATOM 778 O O . LYS A 1 101 ? -9.939 3.044 16.390 1.00 95.25 101 LYS A O 1
ATOM 783 N N . ALA A 1 102 ? -8.436 2.227 14.914 1.00 94.50 102 ALA A N 1
ATOM 784 C CA . ALA A 1 102 ? -9.044 2.737 13.690 1.00 94.50 102 ALA A CA 1
ATOM 785 C C . ALA A 1 102 ? -10.472 2.223 13.453 1.00 94.50 102 ALA A C 1
ATOM 787 O O . ALA A 1 102 ? -11.289 2.937 12.892 1.00 94.50 102 ALA A O 1
ATOM 788 N N . ASP A 1 103 ? -10.821 1.015 13.916 1.00 92.31 103 ASP A N 1
ATOM 789 C CA . ASP A 1 103 ? -12.173 0.462 13.722 1.00 92.31 103 ASP A CA 1
ATOM 790 C C . ASP A 1 103 ? -13.279 1.295 14.399 1.00 92.31 103 ASP A C 1
ATOM 792 O O . ASP A 1 103 ? -14.453 1.134 14.071 1.00 92.31 103 ASP A O 1
ATOM 796 N N . LYS A 1 104 ? -12.926 2.175 15.345 1.00 91.06 104 LYS A N 1
ATOM 797 C CA . LYS A 1 104 ? -13.874 3.091 15.999 1.00 91.06 104 LYS A CA 1
ATOM 798 C C . LYS A 1 104 ? -14.160 4.345 15.171 1.00 91.06 104 LYS A C 1
ATOM 800 O O . LYS A 1 104 ? -15.168 5.000 15.417 1.00 91.06 104 LYS A O 1
ATOM 805 N N . VAL A 1 105 ? -13.274 4.692 14.239 1.00 90.94 105 VAL A N 1
ATOM 806 C CA . VAL A 1 105 ? -13.352 5.914 13.438 1.00 90.94 105 VAL A CA 1
ATOM 807 C C . VAL A 1 105 ? -13.774 5.531 12.015 1.00 90.94 105 VAL A C 1
ATOM 809 O O . VAL A 1 105 ? -13.041 4.827 11.318 1.00 90.94 105 VAL A O 1
ATOM 812 N N . PRO A 1 106 ? -14.963 5.946 11.548 1.00 89.19 106 PRO A N 1
ATOM 813 C CA . PRO A 1 106 ? -15.371 5.671 10.177 1.00 89.19 106 PRO A CA 1
ATOM 814 C C . PRO A 1 106 ? -14.472 6.431 9.192 1.00 89.19 106 PRO A C 1
ATOM 816 O O . PRO A 1 106 ? -14.066 7.561 9.453 1.00 89.19 106 PRO A O 1
ATOM 819 N N . GLY A 1 107 ? -14.163 5.810 8.052 1.00 88.56 107 GLY A N 1
ATOM 820 C CA . GLY A 1 107 ? -13.309 6.413 7.023 1.00 88.56 107 GLY A CA 1
ATOM 821 C C . GLY A 1 107 ? -11.804 6.364 7.315 1.00 88.56 107 GLY A C 1
ATOM 822 O O . GLY A 1 107 ? -11.034 7.005 6.606 1.00 88.56 107 GLY A O 1
ATOM 823 N N . SER A 1 108 ? -11.358 5.616 8.331 1.00 93.81 108 SER A N 1
ATOM 824 C CA . SER A 1 108 ? -9.928 5.366 8.536 1.00 93.81 108 SER A CA 1
ATOM 825 C C . SER A 1 108 ? -9.296 4.593 7.374 1.00 93.81 108 SER A C 1
ATOM 827 O O . SER A 1 108 ? -9.930 3.752 6.740 1.00 93.81 108 SER A O 1
ATOM 829 N N . TYR A 1 109 ? -8.011 4.847 7.139 1.00 96.12 109 TYR A N 1
ATOM 830 C CA . TYR A 1 109 ? -7.224 4.188 6.099 1.00 96.12 109 TYR A CA 1
ATOM 831 C C . TYR A 1 109 ? -6.575 2.889 6.590 1.00 96.12 109 TYR A C 1
ATOM 833 O O . TYR A 1 109 ? -6.451 2.624 7.792 1.00 96.12 109 TYR A O 1
ATOM 841 N N . PHE A 1 110 ? -6.121 2.072 5.645 1.00 96.81 110 PHE A N 1
ATOM 842 C CA . PHE A 1 110 ? -5.399 0.836 5.918 1.00 96.81 110 PHE A CA 1
ATOM 843 C C . PHE A 1 110 ? -3.950 1.104 6.313 1.00 96.81 110 PHE A C 1
ATOM 845 O O . PHE A 1 110 ? -3.315 2.055 5.857 1.00 96.81 110 PHE A O 1
ATOM 852 N N . CYS A 1 111 ? -3.398 0.247 7.169 1.00 96.62 111 CYS A N 1
ATOM 853 C CA . CYS A 1 111 ? -2.025 0.409 7.623 1.00 96.62 111 CYS A CA 1
ATOM 854 C C . CYS A 1 111 ? -1.033 -0.085 6.556 1.00 96.62 111 CYS A C 1
ATOM 856 O O . CYS A 1 111 ? -1.001 -1.267 6.212 1.00 96.62 111 CYS A O 1
ATOM 858 N N . LEU A 1 112 ? -0.158 0.803 6.074 1.00 95.12 112 LEU A N 1
ATOM 859 C CA . LEU A 1 112 ? 0.900 0.428 5.129 1.00 95.12 112 LEU A CA 1
ATOM 860 C C . LEU A 1 112 ? 1.928 -0.528 5.757 1.00 95.12 112 LEU A C 1
ATOM 862 O O . LEU A 1 112 ? 2.408 -1.453 5.103 1.00 95.12 112 LEU A O 1
ATOM 866 N N . PHE A 1 113 ? 2.262 -0.326 7.034 1.00 95.00 113 PHE A N 1
ATOM 867 C CA . PHE A 1 113 ? 3.191 -1.199 7.756 1.00 95.00 113 PHE A CA 1
ATOM 868 C C . PHE A 1 113 ? 2.602 -2.591 7.990 1.00 95.00 113 PHE A C 1
ATOM 870 O O . PHE A 1 113 ? 3.335 -3.571 7.897 1.00 95.00 113 PHE A O 1
ATOM 877 N N . PHE A 1 114 ? 1.285 -2.681 8.213 1.00 95.94 114 PHE A N 1
ATOM 878 C CA . PHE A 1 114 ? 0.564 -3.953 8.269 1.00 95.94 114 PHE A CA 1
ATOM 879 C C . PHE A 1 114 ? 0.695 -4.703 6.951 1.00 95.94 114 PHE A C 1
ATOM 881 O O . PHE A 1 114 ? 1.122 -5.852 6.962 1.00 95.94 114 PHE A O 1
ATOM 888 N N . ALA A 1 115 ? 0.422 -4.035 5.822 1.00 95.19 115 ALA A N 1
ATOM 889 C CA . ALA A 1 115 ? 0.545 -4.645 4.500 1.00 95.19 115 ALA A CA 1
ATOM 890 C C . ALA A 1 115 ? 1.974 -5.153 4.217 1.00 95.19 115 ALA A C 1
ATOM 892 O O . ALA A 1 115 ? 2.162 -6.179 3.568 1.00 95.19 115 ALA A O 1
ATOM 893 N N . ARG A 1 116 ? 2.987 -4.468 4.762 1.00 93.19 116 ARG A N 1
ATOM 894 C CA . ARG A 1 116 ? 4.400 -4.870 4.691 1.00 93.19 116 ARG A CA 1
ATOM 895 C C . ARG A 1 116 ? 4.820 -5.931 5.714 1.00 93.19 116 ARG A C 1
ATOM 897 O O . ARG A 1 116 ? 5.939 -6.413 5.621 1.00 93.19 116 ARG A O 1
ATOM 904 N N . GLY A 1 117 ? 3.978 -6.297 6.680 1.00 93.88 117 GLY A N 1
ATOM 905 C CA . GLY A 1 117 ? 4.331 -7.296 7.693 1.00 93.88 117 GLY A CA 1
ATOM 906 C C . GLY A 1 117 ? 5.216 -6.784 8.829 1.00 93.88 117 GLY A C 1
ATOM 907 O O . GLY A 1 117 ? 5.901 -7.583 9.458 1.00 93.88 117 GLY A O 1
ATOM 908 N N . ILE A 1 118 ? 5.259 -5.470 9.062 1.00 94.38 118 ILE A N 1
ATOM 909 C CA . ILE A 1 118 ? 6.214 -4.827 9.979 1.00 94.38 118 ILE A CA 1
ATOM 910 C C . ILE A 1 118 ? 5.559 -3.803 10.915 1.00 94.38 118 ILE A C 1
ATOM 912 O O . ILE A 1 118 ? 6.222 -2.890 11.394 1.00 94.38 118 ILE A O 1
ATOM 916 N N . CYS A 1 119 ? 4.250 -3.883 11.162 1.00 94.81 119 CYS A N 1
ATOM 917 C CA . CYS A 1 119 ? 3.590 -2.966 12.088 1.00 94.81 119 CYS A CA 1
ATOM 918 C C . CYS A 1 119 ? 3.873 -3.344 13.556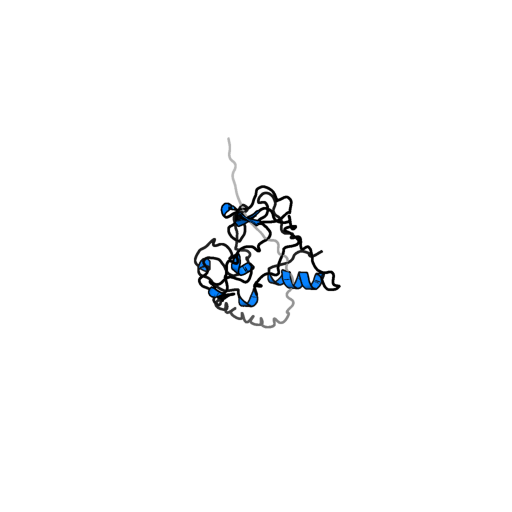 1.00 94.81 119 CYS A C 1
ATOM 920 O O . CYS A 1 119 ? 3.455 -4.423 13.990 1.00 94.81 119 CYS A O 1
ATOM 922 N N . PRO A 1 120 ? 4.486 -2.455 14.362 1.00 94.12 120 PRO A N 1
ATOM 923 C CA . PRO A 1 120 ? 4.736 -2.722 15.778 1.00 94.12 120 PRO A CA 1
ATOM 924 C C . PRO A 1 120 ? 3.523 -2.424 16.675 1.00 94.12 120 PRO A C 1
ATOM 926 O O . PRO A 1 120 ? 3.435 -2.923 17.790 1.00 94.12 120 PRO A O 1
ATOM 929 N N . LYS A 1 121 ? 2.565 -1.609 16.207 1.00 93.25 121 LYS A N 1
ATOM 930 C CA . LYS A 1 121 ? 1.474 -1.082 17.049 1.00 93.25 121 LYS A CA 1
ATOM 931 C C . LYS A 1 121 ? 0.354 -2.094 17.337 1.00 93.25 121 LYS A C 1
ATOM 933 O O . LYS A 1 121 ? -0.380 -1.925 18.305 1.00 93.25 121 LYS A O 1
ATOM 938 N N . GLY A 1 122 ? 0.175 -3.115 16.491 1.00 93.38 122 GLY A N 1
ATOM 939 C CA . GLY A 1 122 ? -0.904 -4.105 16.638 1.00 93.38 122 GLY A CA 1
ATOM 940 C C . GLY A 1 122 ? -2.287 -3.463 16.841 1.00 93.38 122 GLY A C 1
ATOM 941 O O . GLY A 1 122 ? -2.701 -2.605 16.062 1.00 93.38 122 GLY A O 1
ATOM 942 N N . GLN A 1 123 ? -2.984 -3.848 17.914 1.00 94.56 123 GLN A N 1
ATOM 943 C CA . GLN A 1 123 ? -4.307 -3.337 18.301 1.00 94.56 123 GLN A CA 1
ATOM 944 C C . GLN A 1 123 ? -4.329 -1.817 18.524 1.00 94.56 123 GLN A C 1
ATOM 946 O O . GLN A 1 123 ? -5.361 -1.172 18.341 1.00 94.56 123 GLN A O 1
ATOM 951 N N . GLU A 1 124 ? -3.207 -1.219 18.913 1.00 94.81 124 GLU A N 1
ATOM 952 C CA . GLU A 1 124 ? -3.132 0.215 19.179 1.00 94.81 124 GLU A CA 1
ATOM 953 C C . GLU A 1 124 ? -2.924 1.060 17.922 1.00 94.81 124 GLU A C 1
ATOM 955 O O . GLU A 1 124 ? -2.840 2.285 18.017 1.00 94.81 124 GLU A O 1
ATOM 960 N N . CYS A 1 125 ? -2.846 0.432 16.748 1.00 95.94 125 CYS A N 1
ATOM 961 C CA . CYS A 1 125 ? -2.675 1.137 15.491 1.00 95.94 125 CYS A CA 1
ATOM 962 C C . CYS A 1 125 ? -3.871 2.056 15.185 1.00 95.94 125 CYS A C 1
ATOM 964 O O . CYS A 1 125 ? -5.033 1.673 15.327 1.00 95.94 125 CYS A O 1
ATOM 966 N N . GLU A 1 126 ? -3.569 3.267 14.723 1.00 95.69 126 GLU A N 1
ATOM 967 C CA . GLU A 1 126 ? -4.541 4.270 14.253 1.00 95.69 126 GLU A CA 1
ATOM 968 C C . GLU A 1 126 ? -5.058 3.970 12.842 1.00 95.69 126 GLU A C 1
ATOM 970 O O . GLU A 1 126 ? -5.975 4.628 12.361 1.00 95.69 126 GLU A O 1
ATOM 975 N N . TYR A 1 127 ? -4.495 2.948 12.198 1.00 96.69 127 TYR A N 1
ATOM 976 C CA . TYR A 1 127 ? -4.876 2.472 10.876 1.00 96.69 127 TYR A CA 1
ATOM 977 C C . TYR A 1 127 ? -5.465 1.057 10.956 1.00 96.69 127 TYR A C 1
ATOM 979 O O . TYR A 1 127 ? -5.235 0.312 11.915 1.00 96.69 127 TYR A O 1
ATOM 987 N N . LEU A 1 128 ? -6.235 0.671 9.941 1.00 96.19 128 LEU A N 1
ATOM 988 C CA . LEU A 1 128 ? -6.949 -0.607 9.905 1.00 96.19 128 LEU A CA 1
ATOM 989 C C . LEU A 1 128 ? -5.990 -1.774 9.600 1.00 96.19 128 LEU A C 1
ATOM 991 O O . LEU A 1 128 ? -5.163 -1.682 8.690 1.00 96.19 128 LEU A O 1
ATOM 995 N N . HIS A 1 129 ? -6.122 -2.882 10.341 1.00 96.31 129 HIS A N 1
ATOM 996 C CA . HIS A 1 129 ? -5.379 -4.140 10.133 1.00 96.31 129 HIS A CA 1
ATOM 997 C C . HIS A 1 129 ? -6.320 -5.259 9.662 1.00 96.31 129 HIS A C 1
ATOM 999 O O . HIS A 1 129 ? -6.607 -6.217 10.383 1.00 96.31 129 HIS A O 1
ATOM 1005 N N . ARG A 1 130 ? -6.850 -5.118 8.449 1.00 93.81 130 ARG A N 1
ATOM 1006 C CA . ARG A 1 130 ? -7.668 -6.128 7.764 1.00 93.81 130 ARG A CA 1
ATOM 1007 C C . ARG A 1 130 ? -7.573 -5.921 6.256 1.00 93.81 130 ARG A C 1
ATOM 1009 O O . ARG A 1 130 ? -7.046 -4.903 5.817 1.00 93.81 130 ARG A O 1
ATOM 1016 N N . LEU A 1 131 ? -8.122 -6.846 5.478 1.00 93.62 131 LEU A N 1
ATOM 1017 C CA . LEU A 1 131 ? -8.301 -6.631 4.044 1.00 93.62 131 LEU A CA 1
ATOM 1018 C C . LEU A 1 131 ? -9.461 -5.657 3.764 1.00 93.62 131 LEU A C 1
ATOM 1020 O O . LEU A 1 131 ? -10.451 -5.685 4.507 1.00 93.62 131 LEU A O 1
ATOM 1024 N N . PRO A 1 132 ? -9.365 -4.835 2.701 1.00 93.75 132 PRO A N 1
ATOM 1025 C CA . PRO A 1 132 ? -10.483 -4.035 2.217 1.00 93.75 132 PRO A CA 1
ATOM 1026 C C . PRO A 1 132 ? -11.682 -4.902 1.833 1.00 93.75 132 PRO A C 1
ATOM 1028 O O . PRO A 1 132 ? -11.547 -5.891 1.113 1.00 93.75 132 PRO A O 1
ATOM 1031 N N . GLY A 1 133 ? -12.856 -4.532 2.333 1.00 89.19 133 GLY A N 1
ATOM 1032 C CA . GLY A 1 133 ? -14.134 -5.132 1.981 1.00 89.19 133 GLY A CA 1
ATOM 1033 C C . GLY A 1 133 ? -14.955 -4.248 1.045 1.00 89.19 133 GLY A C 1
ATOM 1034 O O . GLY A 1 133 ? -14.558 -3.156 0.657 1.00 89.19 133 GLY A O 1
ATOM 1035 N N . ILE A 1 134 ? -16.161 -4.716 0.727 1.00 88.94 134 ILE A N 1
ATOM 1036 C CA . ILE A 1 134 ? -17.091 -4.044 -0.198 1.00 88.94 134 ILE A CA 1
ATOM 1037 C C . ILE A 1 134 ? -17.525 -2.664 0.325 1.00 88.94 134 ILE A C 1
ATOM 1039 O O . ILE A 1 134 ? -17.837 -1.782 -0.463 1.00 88.94 134 ILE A O 1
ATOM 1043 N N . HIS A 1 135 ? -17.536 -2.486 1.648 1.00 86.69 135 HIS A N 1
ATOM 1044 C CA . HIS A 1 135 ? -17.975 -1.261 2.320 1.00 86.69 135 HIS A CA 1
ATOM 1045 C C . HIS A 1 135 ? -16.844 -0.254 2.579 1.00 86.69 135 HIS A C 1
ATOM 1047 O O . HIS A 1 135 ? -17.088 0.786 3.187 1.00 86.69 135 HIS A O 1
ATOM 1053 N N . ASP A 1 136 ? -15.609 -0.553 2.173 1.00 89.19 136 ASP A N 1
ATOM 1054 C CA . ASP A 1 136 ? -14.470 0.348 2.343 1.00 89.19 136 ASP A CA 1
ATOM 1055 C C . ASP A 1 136 ? -14.306 1.191 1.059 1.00 89.19 136 ASP A C 1
ATOM 1057 O O . ASP A 1 136 ? -13.590 0.819 0.129 1.00 89.19 136 ASP A O 1
ATOM 1061 N N . HIS A 1 137 ? -15.019 2.321 0.990 1.00 85.31 137 HIS A N 1
ATOM 1062 C CA . HIS A 1 137 ? -15.012 3.233 -0.161 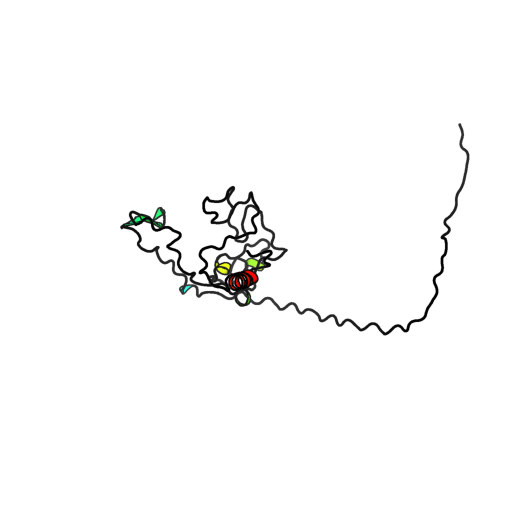1.00 85.31 137 HIS A CA 1
ATOM 1063 C C . HIS A 1 137 ? -14.107 4.440 0.121 1.00 85.31 137 HIS A C 1
ATOM 1065 O O . HIS A 1 137 ? -14.284 5.121 1.131 1.00 85.31 137 HIS A O 1
ATOM 1071 N N . PHE A 1 138 ? -13.181 4.743 -0.790 1.00 88.31 138 PHE A N 1
ATOM 1072 C CA . PHE A 1 138 ? -12.264 5.884 -0.679 1.00 88.31 138 PHE A CA 1
ATOM 1073 C C . PHE A 1 138 ? -12.424 6.843 -1.858 1.00 88.31 138 PHE A C 1
ATOM 1075 O O . PHE A 1 138 ? -12.892 6.457 -2.931 1.00 88.31 138 PHE A O 1
ATOM 1082 N N . ASN A 1 139 ? -12.012 8.097 -1.657 1.00 90.81 139 ASN A N 1
ATOM 1083 C CA . ASN A 1 139 ? -11.931 9.078 -2.735 1.00 90.81 139 ASN A CA 1
ATOM 1084 C C . ASN A 1 139 ? -10.951 8.573 -3.818 1.00 90.81 139 ASN A C 1
ATOM 1086 O O . ASN A 1 139 ? -9.834 8.202 -3.461 1.00 90.81 139 ASN A O 1
ATOM 1090 N N . PRO A 1 140 ? -11.310 8.596 -5.117 1.00 90.56 140 PRO A N 1
ATOM 1091 C CA . PRO A 1 140 ? -10.420 8.187 -6.205 1.00 90.56 140 PRO A CA 1
ATOM 1092 C C . PRO A 1 140 ? -9.050 8.875 -6.231 1.00 90.56 140 PRO A C 1
ATOM 1094 O O . PRO A 1 140 ? -8.107 8.294 -6.762 1.00 90.56 140 PRO A O 1
ATOM 1097 N N . ASN A 1 141 ? -8.924 10.076 -5.660 1.00 92.12 141 ASN A N 1
ATOM 1098 C CA . ASN A 1 141 ? -7.665 10.822 -5.593 1.00 92.12 141 ASN A CA 1
ATOM 1099 C C . ASN A 1 141 ? -6.673 10.253 -4.569 1.00 92.12 141 ASN A C 1
ATOM 1101 O O . ASN A 1 141 ? -5.499 10.605 -4.605 1.00 92.12 141 ASN A O 1
ATOM 1105 N N . ILE A 1 142 ? -7.124 9.381 -3.667 1.00 93.62 142 ILE A N 1
ATOM 1106 C CA . ILE A 1 142 ? -6.340 8.858 -2.548 1.00 93.62 142 ILE A CA 1
ATOM 1107 C C . ILE A 1 142 ? -6.331 7.326 -2.637 1.00 93.62 142 ILE A C 1
ATOM 1109 O O . ILE A 1 142 ? -7.299 6.696 -3.064 1.00 93.62 142 ILE A O 1
ATOM 1113 N N . ASP A 1 143 ? -5.215 6.688 -2.292 1.00 93.81 143 ASP A N 1
ATOM 1114 C CA . ASP A 1 143 ? -5.161 5.231 -2.180 1.00 93.81 143 ASP A CA 1
ATOM 1115 C C . ASP A 1 143 ? -5.755 4.710 -0.854 1.00 93.81 143 ASP A C 1
ATOM 1117 O O . ASP A 1 143 ? -6.079 5.459 0.064 1.00 93.81 143 ASP A O 1
ATOM 1121 N N . VAL A 1 144 ? -5.883 3.386 -0.727 1.00 93.88 144 VAL A N 1
ATOM 1122 C CA . VAL A 1 144 ? -6.423 2.745 0.490 1.00 93.88 144 VAL A CA 1
ATOM 1123 C C . VAL A 1 144 ? -5.575 3.014 1.745 1.00 93.88 144 VAL A C 1
ATOM 1125 O O . VAL A 1 144 ? -6.040 2.795 2.861 1.00 93.88 144 VAL A O 1
ATOM 1128 N N . PHE A 1 145 ? -4.337 3.487 1.581 1.00 95.88 145 PHE A N 1
ATOM 1129 C CA . PHE A 1 145 ? -3.408 3.813 2.661 1.00 95.88 145 PHE A CA 1
ATOM 1130 C C . PHE A 1 145 ? -3.425 5.305 3.032 1.00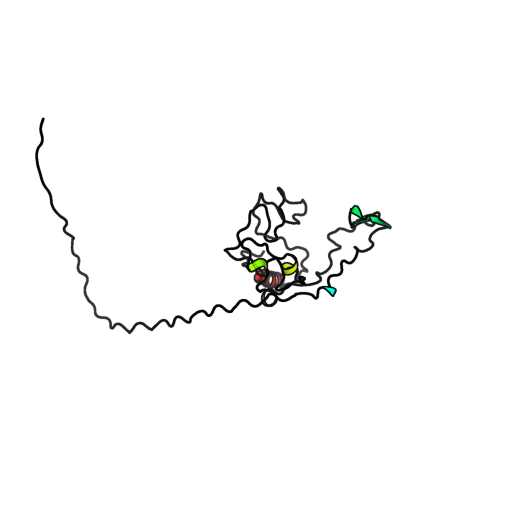 95.88 145 PHE A C 1
ATOM 1132 O O . PHE A 1 145 ? -2.659 5.709 3.905 1.00 95.88 145 PHE A O 1
ATOM 1139 N N . GLY A 1 146 ? -4.270 6.121 2.393 1.00 93.62 146 GLY A N 1
ATOM 1140 C CA . GLY A 1 146 ? -4.368 7.555 2.667 1.00 93.62 146 GLY A CA 1
ATOM 1141 C C . GLY A 1 146 ? -3.321 8.410 1.949 1.00 93.62 146 GLY A C 1
ATOM 1142 O O . GLY A 1 146 ? -3.065 9.529 2.379 1.00 93.62 146 GLY A O 1
ATOM 1143 N N . ARG A 1 147 ? -2.679 7.897 0.891 1.00 94.81 147 ARG A N 1
ATOM 1144 C CA . ARG A 1 147 ? -1.681 8.639 0.102 1.00 94.81 147 ARG A CA 1
ATOM 1145 C C . ARG A 1 147 ? -2.304 9.206 -1.166 1.00 94.81 147 ARG A C 1
ATOM 1147 O O . ARG A 1 147 ? -3.022 8.492 -1.867 1.00 94.81 147 ARG A O 1
ATOM 1154 N N . ASP A 1 148 ? -1.952 10.441 -1.497 1.00 94.38 148 ASP A N 1
ATOM 1155 C CA . ASP A 1 148 ? -2.417 11.100 -2.716 1.00 94.38 148 ASP A CA 1
ATOM 1156 C C . ASP A 1 148 ? -1.868 10.417 -3.969 1.00 94.38 148 ASP A C 1
ATOM 1158 O O . ASP A 1 148 ? -0.675 10.116 -4.073 1.00 94.38 148 ASP A O 1
ATOM 1162 N N . LYS A 1 149 ? -2.749 10.176 -4.938 1.00 94.62 149 LYS A N 1
ATOM 1163 C CA . LYS A 1 149 ? -2.401 9.706 -6.278 1.00 94.62 149 LYS A CA 1
ATOM 1164 C C . LYS A 1 149 ? -1.976 10.874 -7.162 1.00 94.62 149 LYS A C 1
ATOM 1166 O O . LYS A 1 149 ? -2.330 12.023 -6.926 1.00 94.62 149 LYS A O 1
ATOM 1171 N N . HIS A 1 150 ? -1.228 10.558 -8.214 1.00 91.81 150 HIS A N 1
ATOM 1172 C CA . HIS A 1 150 ? -0.763 11.554 -9.182 1.00 91.81 150 HIS A CA 1
ATOM 1173 C C . HIS A 1 150 ? -1.758 11.684 -10.346 1.00 91.81 150 HIS A C 1
ATOM 1175 O O . HIS A 1 150 ? -2.615 10.817 -10.527 1.00 91.81 150 HIS A O 1
ATOM 1181 N N . SER A 1 151 ? -1.664 12.752 -11.143 1.00 91.38 151 SER A N 1
ATOM 1182 C CA . SER A 1 151 ? -2.481 12.896 -12.360 1.00 91.38 151 SER A CA 1
ATOM 1183 C C . SER A 1 151 ? -2.134 11.813 -13.376 1.00 91.38 151 SER A C 1
ATOM 1185 O O . SER A 1 151 ? -3.014 11.088 -13.836 1.00 91.38 151 SER A O 1
ATOM 1187 N N . ASP A 1 152 ? -0.841 11.636 -13.629 1.00 92.12 152 ASP A N 1
ATOM 1188 C CA . ASP A 1 152 ? -0.288 10.671 -14.569 1.00 92.12 152 ASP A CA 1
ATOM 1189 C C . ASP A 1 152 ? 0.560 9.616 -13.860 1.00 92.12 152 ASP A C 1
ATOM 1191 O O . ASP A 1 152 ? 0.978 9.770 -12.707 1.00 92.12 152 ASP A O 1
ATOM 1195 N N . TYR A 1 153 ? 0.790 8.501 -14.551 1.00 92.06 153 TYR A N 1
ATOM 1196 C CA . TYR A 1 153 ? 1.743 7.505 -14.082 1.00 92.06 153 TYR A CA 1
ATOM 1197 C C . TYR A 1 153 ? 3.167 8.046 -14.185 1.00 92.06 153 TYR A C 1
ATOM 1199 O O . TYR A 1 153 ? 3.487 8.848 -15.058 1.00 92.06 153 TYR A O 1
ATOM 1207 N N . ARG A 1 154 ? 4.036 7.559 -13.301 1.00 89.62 154 ARG A N 1
ATOM 1208 C CA . ARG A 1 154 ? 5.479 7.723 -13.476 1.00 89.62 154 ARG A CA 1
ATOM 1209 C C . ARG A 1 154 ? 5.942 6.894 -14.673 1.00 89.62 154 ARG A C 1
ATOM 1211 O O . ARG A 1 154 ? 5.348 5.853 -14.947 1.00 89.62 154 ARG A O 1
ATOM 1218 N N . ASP A 1 155 ? 7.046 7.297 -15.294 1.00 88.19 155 ASP A N 1
ATOM 1219 C CA . ASP A 1 155 ? 7.644 6.584 -16.436 1.00 88.19 155 ASP A CA 1
ATOM 1220 C C . ASP A 1 155 ? 7.951 5.109 -16.133 1.00 88.19 155 ASP A C 1
ATOM 1222 O O . ASP A 1 155 ? 7.898 4.254 -17.011 1.00 88.19 155 ASP A O 1
ATOM 1226 N N . ASP A 1 156 ? 8.236 4.791 -14.868 1.00 86.31 156 ASP A N 1
ATOM 1227 C CA . ASP A 1 156 ? 8.509 3.435 -14.396 1.00 86.31 156 ASP A CA 1
ATOM 1228 C C . ASP A 1 156 ? 7.263 2.648 -13.949 1.00 86.31 156 ASP A C 1
ATOM 1230 O O . ASP A 1 156 ? 7.389 1.550 -13.403 1.00 86.31 156 ASP A O 1
ATOM 1234 N N . MET A 1 157 ? 6.062 3.211 -14.132 1.00 88.75 157 MET A N 1
ATOM 1235 C CA . MET A 1 157 ? 4.776 2.681 -13.652 1.00 88.75 157 MET A CA 1
ATOM 1236 C C . MET A 1 157 ? 4.750 2.370 -12.141 1.00 88.75 157 MET A C 1
ATOM 1238 O O . MET A 1 157 ? 3.889 1.629 -11.662 1.00 88.75 157 MET A O 1
ATOM 1242 N N . GLY A 1 158 ? 5.682 2.939 -11.369 1.00 88.31 158 GLY A N 1
ATOM 1243 C CA . GLY A 1 158 ? 5.806 2.726 -9.934 1.00 88.31 158 GLY A CA 1
ATOM 1244 C C . GLY A 1 158 ? 4.977 3.696 -9.085 1.00 88.31 158 GLY A C 1
ATOM 1245 O O . GLY A 1 158 ? 4.403 4.679 -9.553 1.00 88.31 158 GLY A O 1
ATOM 1246 N N . GLY A 1 159 ? 4.967 3.455 -7.771 1.00 90.56 159 GLY A N 1
ATOM 1247 C CA . GLY A 1 159 ? 4.387 4.370 -6.783 1.00 90.56 159 GLY A CA 1
ATOM 1248 C C . GLY A 1 159 ? 2.906 4.121 -6.472 1.00 90.56 159 GLY A C 1
ATOM 1249 O O . GLY A 1 159 ? 2.481 2.984 -6.300 1.00 90.56 159 GLY A O 1
ATOM 1250 N N . VAL A 1 160 ? 2.149 5.207 -6.301 1.00 92.19 160 VAL A N 1
ATOM 1251 C CA . VAL A 1 160 ? 0.737 5.233 -5.844 1.00 92.19 160 VAL A CA 1
ATOM 1252 C C . VAL A 1 160 ? -0.288 5.098 -6.983 1.00 92.19 160 VAL A C 1
ATOM 1254 O O . VAL A 1 160 ? -1.473 4.842 -6.740 1.00 92.19 160 VAL A O 1
ATOM 1257 N N . GLY A 1 161 ? 0.176 5.251 -8.227 1.00 92.44 161 GLY A N 1
ATOM 1258 C CA . GLY A 1 161 ? -0.642 5.255 -9.438 1.00 92.44 161 GLY A CA 1
ATOM 1259 C C . GLY A 1 161 ? -1.281 6.610 -9.763 1.00 92.44 161 GLY A C 1
ATOM 1260 O O . GLY A 1 161 ? -1.059 7.608 -9.072 1.00 92.44 161 GLY A O 1
ATOM 1261 N N . SER A 1 162 ? -2.078 6.608 -10.833 1.00 92.88 162 SER A N 1
ATOM 1262 C CA . SER A 1 162 ? -2.839 7.756 -11.329 1.00 92.88 162 SER A CA 1
ATOM 1263 C C . SER A 1 162 ? -4.282 7.740 -10.803 1.00 92.88 162 SER A C 1
ATOM 1265 O O . SER A 1 162 ? -4.865 6.661 -10.675 1.00 92.88 162 SER A O 1
ATOM 1267 N N . PHE A 1 163 ? -4.864 8.908 -10.506 1.00 92.38 163 PHE A N 1
ATOM 1268 C CA . PHE A 1 163 ? -6.304 9.036 -10.215 1.00 92.38 163 PHE A CA 1
ATOM 1269 C C . PHE A 1 163 ? -7.166 9.169 -11.481 1.00 92.38 163 PHE A C 1
ATOM 1271 O O . PHE A 1 163 ? -8.359 8.880 -11.441 1.00 92.38 163 PHE A O 1
ATOM 1278 N N . MET A 1 164 ? -6.571 9.553 -12.618 1.00 92.00 164 MET A N 1
ATOM 1279 C CA . MET A 1 164 ? -7.273 9.697 -13.903 1.00 92.00 164 MET A CA 1
ATOM 1280 C C . MET A 1 164 ? -7.660 8.345 -14.511 1.00 92.00 164 MET A C 1
ATOM 1282 O O . MET A 1 164 ? -8.616 8.255 -15.279 1.00 92.00 164 MET A O 1
ATOM 1286 N N . ARG A 1 165 ? -6.912 7.280 -14.192 1.00 90.75 165 ARG A N 1
ATOM 1287 C CA . ARG A 1 165 ? -7.127 5.932 -14.734 1.00 90.75 165 ARG A CA 1
ATOM 1288 C C . ARG A 1 165 ? -7.253 4.910 -13.613 1.00 90.75 165 ARG A C 1
ATOM 1290 O O . ARG A 1 165 ? -6.322 4.692 -12.839 1.00 90.75 165 ARG A O 1
ATOM 1297 N N . GLN A 1 166 ? -8.391 4.221 -13.570 1.00 89.88 166 GLN A N 1
ATOM 1298 C CA . GLN A 1 166 ? -8.581 3.088 -12.670 1.00 89.88 166 GLN A CA 1
ATOM 1299 C C . GLN A 1 166 ? -7.848 1.863 -13.223 1.00 89.88 166 GLN A C 1
ATOM 1301 O O . GLN A 1 166 ? -8.242 1.305 -14.244 1.00 89.88 166 GLN A O 1
ATOM 1306 N N . ASN A 1 167 ? -6.790 1.432 -12.536 1.00 91.38 167 ASN A N 1
ATOM 1307 C CA . ASN A 1 167 ? -6.046 0.226 -12.881 1.00 91.38 167 ASN A CA 1
ATOM 1308 C C . ASN A 1 167 ? -6.169 -0.815 -11.759 1.00 91.38 167 ASN A C 1
ATOM 1310 O O . ASN A 1 167 ? -5.891 -0.515 -10.598 1.00 91.38 167 ASN A O 1
ATOM 1314 N N . ARG A 1 168 ? -6.593 -2.030 -12.123 1.00 91.56 168 ARG A N 1
ATOM 1315 C CA . ARG A 1 168 ? -6.734 -3.199 -11.232 1.00 91.56 168 ARG A CA 1
ATOM 1316 C C . ARG A 1 168 ? -5.756 -4.328 -11.575 1.00 91.56 168 ARG A C 1
ATOM 1318 O O . ARG A 1 168 ? -5.837 -5.406 -11.004 1.00 91.56 168 ARG A O 1
ATOM 1325 N N . THR A 1 169 ? -4.846 -4.083 -12.516 1.00 92.50 169 THR A N 1
ATOM 1326 C CA . THR A 1 169 ? -3.822 -5.031 -12.960 1.00 92.50 169 THR A CA 1
ATOM 1327 C C . THR A 1 169 ? -2.463 -4.574 -12.449 1.00 92.50 169 THR A C 1
ATOM 1329 O O . THR A 1 169 ? -2.094 -3.408 -12.592 1.00 92.50 169 THR A O 1
ATOM 1332 N N . ILE A 1 170 ? -1.707 -5.499 -11.869 1.00 93.38 170 ILE A N 1
ATOM 1333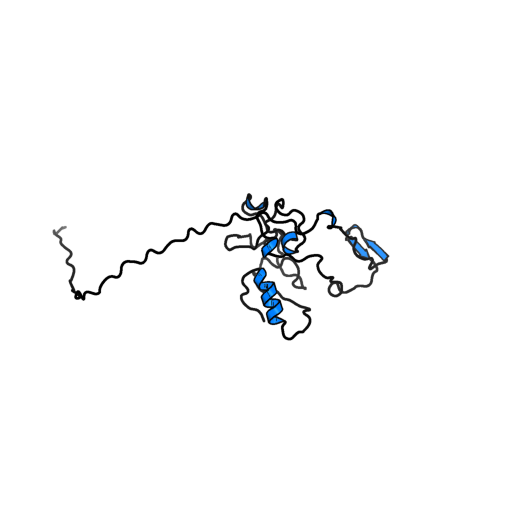 C CA . ILE A 1 170 ? -0.338 -5.264 -11.415 1.00 93.38 170 ILE A CA 1
ATOM 1334 C C . ILE A 1 170 ? 0.635 -6.033 -12.301 1.00 93.38 170 ILE A C 1
ATOM 1336 O O . ILE A 1 170 ? 0.350 -7.145 -12.737 1.00 93.38 170 ILE A O 1
ATOM 1340 N N . TYR A 1 171 ? 1.792 -5.431 -12.557 1.00 92.88 171 TYR A N 1
ATOM 1341 C CA . TYR A 1 171 ? 2.909 -6.111 -13.197 1.00 92.88 171 TYR A CA 1
ATOM 1342 C C . TYR A 1 171 ? 3.815 -6.712 -12.120 1.00 92.88 171 TYR A C 1
ATOM 1344 O O . TYR A 1 171 ? 4.274 -5.995 -11.226 1.00 92.88 171 TYR A O 1
ATOM 1352 N N . VAL A 1 172 ? 4.082 -8.015 -12.212 1.00 91.00 172 VAL A N 1
ATOM 1353 C CA . VAL A 1 172 ? 5.011 -8.723 -11.326 1.00 91.00 172 VAL A CA 1
ATOM 1354 C C . VAL A 1 172 ? 6.190 -9.196 -12.167 1.00 91.00 172 VAL A C 1
ATOM 1356 O O . VAL A 1 172 ? 6.076 -10.130 -12.950 1.00 91.00 172 VAL A O 1
ATOM 1359 N N . GLY A 1 173 ? 7.319 -8.501 -12.041 1.00 89.31 173 GLY A N 1
ATOM 1360 C CA . GLY A 1 173 ? 8.543 -8.811 -12.779 1.00 89.31 173 GLY A CA 1
ATOM 1361 C C . GLY A 1 173 ? 9.619 -9.436 -11.897 1.00 89.31 173 GLY A C 1
ATOM 1362 O O . GLY A 1 173 ? 9.542 -9.373 -10.671 1.00 89.31 173 GLY A O 1
ATOM 1363 N N . ARG A 1 174 ? 10.673 -9.957 -12.540 1.00 86.88 174 ARG A N 1
ATOM 1364 C CA . ARG A 1 174 ? 11.853 -10.567 -11.884 1.00 86.88 174 ARG A CA 1
ATOM 1365 C C . ARG A 1 174 ? 11.519 -11.762 -11.003 1.00 86.88 174 ARG A C 1
ATOM 1367 O O . ARG A 1 174 ? 12.141 -11.982 -9.967 1.00 86.88 174 ARG A O 1
ATOM 1374 N N . ILE A 1 175 ? 10.527 -12.520 -11.441 1.00 88.19 175 ILE A N 1
ATOM 1375 C CA . ILE A 1 175 ? 10.252 -13.839 -10.901 1.00 88.19 175 ILE A CA 1
ATOM 1376 C C . ILE A 1 175 ? 11.292 -14.785 -11.504 1.00 88.19 175 ILE A C 1
ATOM 1378 O O . ILE A 1 175 ? 11.589 -14.708 -12.697 1.00 88.19 175 ILE A O 1
ATOM 1382 N N . HIS A 1 176 ? 11.879 -15.638 -10.670 1.00 87.06 176 HIS A N 1
ATOM 1383 C CA . HIS A 1 176 ? 12.746 -16.704 -11.150 1.00 87.06 176 HIS A CA 1
ATOM 1384 C C . HIS A 1 176 ? 11.906 -17.724 -11.923 1.00 87.06 176 HIS A C 1
ATOM 1386 O O . HIS A 1 176 ? 10.855 -18.133 -11.436 1.00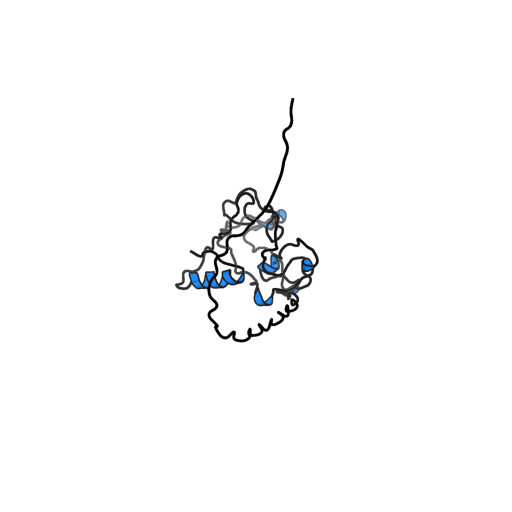 87.06 176 HIS A O 1
ATOM 1392 N N . VAL A 1 177 ? 12.359 -18.130 -13.111 1.00 88.56 177 VAL A N 1
ATOM 1393 C CA . VAL A 1 177 ? 11.589 -19.044 -13.960 1.00 88.56 177 VAL A CA 1
ATOM 1394 C C . VAL A 1 177 ? 11.584 -20.446 -13.348 1.00 88.56 177 VAL A C 1
ATOM 1396 O O . VAL A 1 177 ? 12.641 -21.052 -13.182 1.00 88.56 177 VAL A O 1
ATOM 1399 N N . THR A 1 178 ? 10.402 -20.931 -12.980 1.00 91.25 178 THR A N 1
ATOM 1400 C CA . THR A 1 178 ? 10.117 -22.297 -12.528 1.00 91.25 178 THR A CA 1
ATOM 1401 C C . THR A 1 178 ? 8.828 -22.792 -13.189 1.00 91.25 178 THR A C 1
ATOM 1403 O O . THR A 1 178 ? 8.009 -21.992 -13.646 1.00 91.25 178 THR A O 1
ATOM 1406 N N . ASP A 1 179 ? 8.632 -24.108 -13.251 1.00 91.12 179 ASP A N 1
ATOM 1407 C CA . ASP A 1 179 ? 7.453 -24.700 -13.903 1.00 91.12 179 ASP A CA 1
ATOM 1408 C C . ASP A 1 179 ? 6.144 -24.425 -13.132 1.00 91.12 179 ASP A C 1
ATOM 1410 O O . ASP A 1 179 ? 5.055 -24.490 -13.694 1.00 91.12 179 ASP A O 1
ATOM 1414 N N . ASP A 1 180 ? 6.246 -24.078 -11.846 1.00 91.25 180 ASP A N 1
ATOM 1415 C CA . ASP A 1 180 ? 5.138 -23.829 -10.920 1.00 91.25 180 ASP A CA 1
ATOM 1416 C C . ASP A 1 180 ? 4.856 -22.333 -10.660 1.00 91.25 180 ASP A C 1
ATOM 1418 O O . ASP A 1 180 ? 4.098 -22.001 -9.742 1.00 91.25 180 ASP A O 1
ATOM 1422 N N . ILE A 1 181 ? 5.426 -21.410 -11.454 1.00 91.19 181 ILE A N 1
ATOM 1423 C CA . ILE A 1 181 ? 5.281 -19.952 -11.246 1.00 91.19 181 ILE A CA 1
ATOM 1424 C C . ILE A 1 181 ? 3.820 -19.532 -11.105 1.00 91.19 181 ILE A C 1
ATOM 1426 O O . ILE A 1 181 ? 3.483 -18.785 -10.183 1.00 91.19 181 ILE A O 1
ATOM 1430 N N . GLU A 1 182 ? 2.959 -19.969 -12.023 1.00 89.31 182 GLU A N 1
ATOM 1431 C CA . GLU A 1 182 ? 1.563 -19.530 -12.054 1.00 89.31 182 GLU A CA 1
ATOM 1432 C C . GLU A 1 182 ? 0.833 -19.919 -10.766 1.00 89.31 182 GLU A C 1
ATOM 1434 O O . GLU A 1 182 ? 0.117 -19.100 -10.182 1.00 89.31 182 GLU A O 1
ATOM 1439 N N . GLU A 1 183 ? 1.074 -21.136 -10.272 1.00 90.69 183 GLU A N 1
ATOM 1440 C CA . GLU A 1 183 ? 0.483 -21.627 -9.030 1.00 90.69 183 GLU A CA 1
ATOM 1441 C C . GLU A 1 183 ? 1.010 -20.847 -7.821 1.00 90.69 183 GLU A C 1
ATOM 1443 O O . GLU A 1 183 ? 0.233 -20.421 -6.964 1.00 90.69 183 GLU A O 1
ATOM 1448 N N . VAL A 1 184 ? 2.325 -20.616 -7.755 1.00 91.44 184 VAL A N 1
ATOM 1449 C CA . VAL A 1 184 ? 2.964 -19.867 -6.665 1.00 91.44 184 VAL A CA 1
ATOM 1450 C C . VAL A 1 184 ? 2.422 -18.439 -6.601 1.00 91.44 184 VAL A C 1
ATOM 1452 O O . VAL A 1 184 ? 2.018 -17.976 -5.529 1.00 91.44 184 VAL A O 1
ATOM 1455 N N . VAL A 1 185 ? 2.360 -17.748 -7.740 1.00 92.19 185 VAL A N 1
ATOM 1456 C CA . VAL A 1 185 ? 1.823 -16.385 -7.837 1.00 92.19 185 VAL A CA 1
ATOM 1457 C C . VAL A 1 185 ? 0.351 -16.374 -7.427 1.00 92.19 185 VAL A C 1
ATOM 1459 O O . VAL A 1 185 ? -0.025 -15.608 -6.536 1.00 92.19 185 VAL A O 1
ATOM 1462 N N . ALA A 1 186 ? -0.476 -17.254 -7.996 1.00 92.44 186 ALA A N 1
ATOM 1463 C CA . ALA A 1 186 ? -1.897 -17.322 -7.671 1.00 92.44 186 ALA A CA 1
ATOM 1464 C C . ALA A 1 186 ? -2.131 -17.570 -6.173 1.00 92.44 186 ALA A C 1
ATOM 1466 O O . ALA A 1 186 ? -2.918 -16.858 -5.548 1.00 92.44 186 ALA A O 1
ATOM 1467 N N . ARG A 1 187 ? -1.395 -18.511 -5.569 1.00 91.81 187 ARG A N 1
ATOM 1468 C CA . ARG A 1 187 ? -1.491 -18.847 -4.141 1.00 91.81 187 ARG A CA 1
ATOM 1469 C C . ARG A 1 187 ? -1.181 -17.648 -3.246 1.00 91.81 187 ARG A C 1
ATOM 1471 O O . ARG A 1 187 ? -1.921 -17.384 -2.302 1.00 91.81 187 ARG A O 1
ATOM 1478 N N . HIS A 1 188 ? -0.112 -16.906 -3.539 1.00 92.31 188 HIS A N 1
ATOM 1479 C CA . HIS A 1 188 ? 0.286 -15.752 -2.730 1.00 92.31 188 HIS A CA 1
ATOM 1480 C C . HIS A 1 188 ? -0.645 -14.547 -2.898 1.00 92.31 188 HIS A C 1
ATOM 1482 O O . HIS A 1 188 ? -0.926 -13.865 -1.914 1.00 92.31 188 HIS A O 1
ATOM 1488 N N . PHE A 1 189 ? -1.144 -14.280 -4.108 1.00 93.62 189 PHE A N 1
ATOM 1489 C CA . PHE A 1 189 ? -2.072 -13.167 -4.340 1.00 93.62 189 PHE A CA 1
ATOM 1490 C C . PHE A 1 189 ? -3.496 -13.463 -3.859 1.00 93.62 189 PHE A C 1
ATOM 1492 O O . PHE A 1 189 ? -4.177 -12.541 -3.409 1.00 93.62 189 PHE A O 1
ATOM 1499 N N . ALA A 1 190 ? -3.921 -14.730 -3.859 1.00 92.88 190 ALA A N 1
ATOM 1500 C CA . ALA A 1 190 ? -5.230 -15.140 -3.349 1.00 92.88 190 ALA A CA 1
ATOM 1501 C C . ALA A 1 190 ? -5.434 -14.807 -1.859 1.00 92.88 190 ALA A C 1
ATOM 1503 O O . ALA A 1 190 ? -6.563 -14.581 -1.428 1.00 92.88 190 ALA A O 1
ATOM 1504 N N . GLU A 1 191 ? -4.358 -14.721 -1.067 1.00 91.44 191 GLU A N 1
ATOM 1505 C CA . GLU A 1 191 ? -4.433 -14.299 0.340 1.00 91.44 191 GLU A CA 1
ATOM 1506 C C . GLU A 1 191 ? -4.906 -12.843 0.509 1.00 91.44 191 GLU A C 1
ATOM 1508 O O . GLU A 1 191 ? -5.417 -12.493 1.573 1.00 91.44 191 GLU A O 1
ATOM 1513 N N . TRP A 1 192 ? -4.732 -11.991 -0.506 1.00 92.31 192 TRP A N 1
ATOM 1514 C CA . TRP A 1 192 ? -4.978 -10.545 -0.421 1.00 92.31 192 TRP A CA 1
ATOM 1515 C C . TRP A 1 192 ? -6.321 -10.102 -0.993 1.00 92.31 192 TRP A C 1
ATOM 1517 O O . TRP A 1 192 ? -6.750 -8.976 -0.741 1.00 92.31 192 TRP A O 1
ATOM 1527 N N . GLY A 1 193 ? -6.996 -10.965 -1.747 1.00 91.38 193 GLY A N 1
ATOM 1528 C CA . GLY A 1 193 ? -8.285 -10.652 -2.339 1.00 91.38 193 GLY A CA 1
ATOM 1529 C C . GLY A 1 193 ? -8.626 -11.550 -3.517 1.00 91.38 193 GLY A C 1
ATOM 1530 O O . GLY A 1 193 ? -7.894 -12.470 -3.873 1.00 91.38 193 GLY A O 1
ATOM 1531 N N . GLN A 1 194 ? -9.772 -11.263 -4.127 1.00 91.62 194 GLN A N 1
ATOM 1532 C CA . GLN A 1 194 ? -10.220 -11.976 -5.312 1.00 91.62 194 GLN A CA 1
ATOM 1533 C C . GLN A 1 194 ? -9.337 -11.614 -6.512 1.00 91.62 194 GLN A C 1
ATOM 1535 O O . GLN A 1 194 ? -9.247 -10.447 -6.896 1.00 91.62 194 GLN A O 1
ATOM 1540 N N . VAL A 1 195 ? -8.715 -12.626 -7.116 1.00 91.69 195 VAL A N 1
ATOM 1541 C CA . VAL A 1 195 ? -7.953 -12.492 -8.361 1.00 91.69 195 VAL A CA 1
ATOM 1542 C C . VAL A 1 195 ? -8.894 -12.759 -9.534 1.00 91.69 195 VAL A C 1
ATOM 1544 O O . VAL A 1 195 ? -9.527 -13.808 -9.593 1.00 91.69 195 VAL A O 1
ATOM 1547 N N . GLU A 1 196 ? -9.008 -11.800 -10.454 1.00 90.62 196 GLU A N 1
ATOM 1548 C CA . GLU A 1 196 ? -9.864 -11.929 -11.643 1.00 90.62 196 GLU A CA 1
ATOM 1549 C C . GLU A 1 196 ? -9.199 -12.781 -12.731 1.00 90.62 196 GLU A C 1
ATOM 1551 O O . GLU A 1 196 ? -9.823 -13.667 -13.308 1.00 90.62 196 GLU A O 1
ATOM 1556 N N . ARG A 1 197 ? -7.918 -12.512 -13.010 1.00 89.81 197 ARG A N 1
ATOM 1557 C CA . ARG A 1 197 ? -7.134 -13.207 -14.034 1.00 89.81 197 ARG A CA 1
ATOM 1558 C C . ARG A 1 197 ? -5.640 -13.103 -13.729 1.00 89.81 197 ARG A C 1
ATOM 1560 O O . ARG A 1 197 ? -5.155 -12.005 -13.465 1.00 89.81 197 ARG A O 1
ATOM 1567 N N . SER A 1 198 ? -4.920 -14.214 -13.851 1.00 86.50 198 SER A N 1
ATOM 1568 C CA . SER A 1 198 ? -3.455 -14.278 -13.948 1.00 86.50 198 SER A CA 1
ATOM 1569 C C . SER A 1 198 ? -3.057 -14.705 -15.365 1.00 86.50 198 SER A C 1
ATOM 1571 O O . SER A 1 198 ? -3.806 -15.431 -16.020 1.00 86.50 198 SER A O 1
ATOM 1573 N N . LYS A 1 199 ? -1.937 -14.185 -15.864 1.00 79.06 199 LYS A N 1
ATOM 1574 C CA . LYS A 1 199 ? -1.343 -14.484 -17.172 1.00 79.06 199 LYS A CA 1
ATOM 1575 C C . LYS A 1 199 ? 0.166 -14.547 -17.025 1.00 79.06 199 LYS A C 1
ATOM 1577 O O . LYS A 1 199 ? 0.657 -13.877 -16.085 1.00 79.06 199 LYS A O 1
#

Foldseek 3Di:
DDDDDDDDDDDDDDDDDDDDDDDDDDPPDPPPPPPPPPPAFDFFDFLDAPVPPDPDQPPAQEDDQDPVVSDHPHGDPPPPVVPDDDQPAAADQVRRAGAAPCVVPPLFAAAPCNRSSHGRCTRDDNHHNHADDPPNDDDLQADSRGHGADCAADPVNDDDHHSVDDDPDDDDDDDDDDPCVQVVVCVVVVSRHDDPDDD